Protein AF-A0A1J0RBP0-F1 (afdb_monomer)

InterPro domains:
  IPR001812 Variant surface glycoprotein, N-terminal domain [PF00913] (84-353)

pLDDT: mean 73.38, std 27.17, range [24.39, 98.5]

Nearest PDB structures (foldseek):
  6soz-assembly1_A  TM=7.756E-01  e=6.767E-11  Trypanosoma brucei
  8b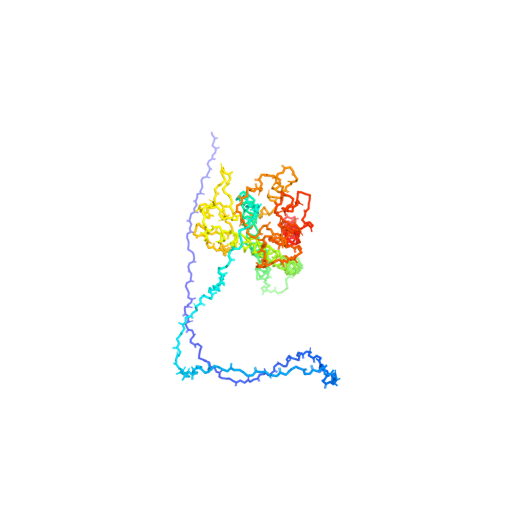3b-assembly2_C  TM=7.417E-01  e=1.607E-05  Trypanosoma brucei
  8q0e-assembly1_B  TM=8.254E-01  e=1.644E+00  Trypanosoma brucei brucei
  8q0e-assembly1_A  TM=8.317E-01  e=2.139E+00  Trypanosoma brucei brucei
  8b3e-assembly1_A-2  TM=3.912E-01  e=7.863E-01  Trypanosoma brucei

Foldseek 3Di:
DDDDDDDDDDDDDDDDDDDDDDDDDDDDDDDDDDDDDDDDDDDDDPDDDDDDDDDDDDDDDDDDDDDDDDDDDDDDPDDPPPDDDDDDDADDDPWFWAWELLLLLLLLLLLLLLLCLLQALVQLLVVLVVVLVVLVVVLVVLCVVQPDPDDDGDPVSVVVSVVSVVVSVVSVVLSVVLNVLSVQLSVLSNVLSLLSLVLLLVQLVQLVVDDFQAHRYAYQPDQTGDDFCVSNHNSADRNSHGDDRDDHHDNDNGPSCPCLQCLAPVNLVSGIHTGRNQLCFFQEQPRHHVDPHRDRPAWDAGSQQQAIYGHGHHDSPRGDNRNPHCPRRVSSNSNVVSSVVSVVSSPVVVVVVPPD

Mean predicted aligned error: 15.83 Å

Radius of gyration: 32.15 Å; Cα contacts (8 Å, |Δi|>4): 457; chains: 1; bounding box: 99×87×82 Å

Organism: NCBI:txid5691

Solvent-accessible surface area (backbone atoms only — not comparable to full-atom values): 21028 Å² total; per-residue (Å²): 134,89,85,88,86,88,84,88,88,86,82,85,86,89,86,83,90,85,80,92,75,90,77,86,83,76,87,81,80,89,82,90,79,90,77,88,76,85,76,90,75,83,87,83,82,92,80,86,88,84,81,90,84,89,83,85,89,82,90,80,85,82,89,83,85,87,83,86,84,80,89,81,92,76,97,69,93,71,81,82,76,81,79,80,81,80,80,89,76,83,73,83,48,74,76,13,20,13,33,17,39,61,47,49,25,48,49,10,51,32,22,39,24,23,45,42,32,42,20,28,29,46,29,54,47,52,57,48,52,51,53,35,49,53,40,48,50,51,42,51,50,51,54,59,77,54,54,53,91,72,81,75,64,54,70,66,59,52,51,50,47,52,47,39,53,52,50,32,55,52,45,51,54,50,44,54,55,49,44,54,36,24,51,49,17,21,51,35,14,43,53,36,21,49,36,38,28,53,44,52,47,52,39,48,48,53,23,67,78,40,60,85,69,32,18,33,29,19,35,82,91,48,99,40,55,52,88,66,30,59,68,34,41,43,21,22,34,68,90,53,46,82,47,73,79,76,89,65,65,35,87,67,77,56,61,55,65,74,53,35,56,62,35,20,84,92,38,19,64,76,30,46,39,58,71,16,49,12,42,91,32,21,31,26,39,84,52,31,30,87,41,91,53,74,44,75,76,47,68,48,71,39,46,56,32,41,33,43,37,62,70,31,53,55,53,46,78,23,45,38,62,29,56,90,48,38,84,62,20,55,39,53,36,50,17,54,52,30,44,49,55,34,52,52,55,68,51,55,70,59,50,77,71,70,78,118

Secondary structure (DSSP, 8-state):
-------------------------PPPP-----------PPPPP--------------------------------------------------PEEEEHHHHHHHHHHHHHHHHHHHHHHHHHHHHHHHHHHHHHHHHHHHHHT--SSS---HHHHHHHHHHHHHHHHHHHHHHHHHHHHHHHHHHHHHHHHHHHHHHHHHHHHHHTS-TT--SEE-SSSSSB---SGGGBTTB-TTS-B---------SPP-TTTTTTTTSTTTGGGGEEEE---GGGB--SSS-SSSSSS-----EEEGGGTEEE-SSB--GGGB---SS--TT-HHHHHHHHHHHHHHHHHHHTTTTTT--

Sequence (356 aa):
MPTEATTGLNVHNFCLKKQSSREKYQAPGTKGHVLDQQASAQPVNPDRLAEYPRQKATKSGPTETMEKTSHQHGCTLAAATAAIVLLTAQPSSADSKALKVTGFEKLCETSTALKAVTKFSAHKIIEWHTTVKTLEDLAADLKAATAPRNGTRSKQTVALLLWLQKQSRANTNELASLAKKATFAATASAYAAGLFDQTTEIFYSATKASTSNSYCLEQESNTNKLAAATPLEGCLTAEGALKLPTEGADQTPPKVDKNKKAYSEANRQSVLGQDSKCRLTTTDNTNGGYVHSHGNVGTVTWAGGYLTFTAGDATAAAWADTSENYDKVPPMKAASKALAELKEMATAGNADTKTC

Structure (mmCIF, N/CA/C/O backbone):
data_AF-A0A1J0RBP0-F1
#
_entry.id   AF-A0A1J0RBP0-F1
#
loop_
_atom_site.group_PDB
_atom_site.id
_atom_site.type_symbol
_atom_site.label_atom_id
_atom_site.label_alt_id
_atom_site.label_comp_id
_atom_site.label_asym_id
_atom_site.label_entity_id
_atom_site.label_seq_id
_atom_site.pdbx_PDB_ins_code
_atom_site.Cartn_x
_atom_site.Cartn_y
_atom_site.Cartn_z
_atom_site.occupancy
_atom_site.B_iso_or_equiv
_atom_site.auth_seq_id
_atom_site.auth_comp_id
_atom_site.auth_asym_id
_atom_site.auth_atom_id
_atom_site.pdbx_PDB_model_num
ATOM 1 N N . MET A 1 1 ? -47.007 44.761 23.831 1.00 27.50 1 MET A N 1
ATOM 2 C CA . MET A 1 1 ? -47.638 44.786 25.170 1.00 27.50 1 MET A CA 1
ATOM 3 C C . MET A 1 1 ? -47.445 43.405 25.792 1.00 27.50 1 MET A C 1
ATOM 5 O O . MET A 1 1 ? -47.460 42.453 25.024 1.00 27.50 1 MET A O 1
ATOM 9 N N . PRO A 1 2 ? -47.166 43.336 27.102 1.00 42.91 2 PRO A N 1
ATOM 10 C CA . PRO A 1 2 ? -45.896 42.935 27.753 1.00 42.91 2 PRO A CA 1
ATOM 11 C C . PRO A 1 2 ? -45.769 41.392 27.928 1.00 42.91 2 PRO A C 1
ATOM 13 O O . PRO A 1 2 ? -46.677 40.686 27.513 1.00 42.91 2 PRO A O 1
ATOM 16 N N . THR A 1 3 ? -44.695 40.757 28.430 1.00 33.53 3 THR A N 1
ATOM 17 C CA . THR A 1 3 ? -43.769 41.113 29.528 1.00 33.53 3 THR A CA 1
ATOM 18 C C . THR A 1 3 ? -42.481 40.261 29.480 1.00 33.53 3 THR A C 1
ATOM 20 O O . THR A 1 3 ? -42.447 39.184 28.892 1.00 33.53 3 THR A O 1
ATOM 23 N N . GLU A 1 4 ? -41.442 40.795 30.119 1.00 34.75 4 GLU A N 1
ATOM 24 C CA . GLU A 1 4 ? -40.030 40.403 30.239 1.00 34.75 4 GLU A CA 1
ATOM 25 C C . GLU A 1 4 ? -39.751 39.092 31.009 1.00 34.75 4 GLU A C 1
ATOM 27 O O . GLU A 1 4 ? -40.558 38.679 31.836 1.00 34.75 4 GLU A O 1
ATOM 32 N N . ALA A 1 5 ? -38.550 38.511 30.834 1.00 31.95 5 ALA A N 1
ATOM 33 C CA . ALA A 1 5 ? -37.532 38.458 31.903 1.00 31.95 5 ALA A CA 1
ATOM 34 C C . ALA A 1 5 ? -36.213 37.794 31.450 1.00 31.95 5 ALA A C 1
ATOM 36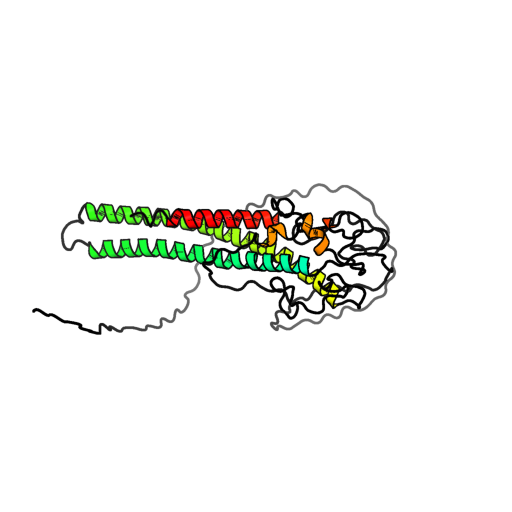 O O . ALA A 1 5 ? -36.150 36.646 31.018 1.00 31.95 5 ALA A O 1
ATOM 37 N N . THR A 1 6 ? -35.151 38.572 31.612 1.00 36.50 6 THR A N 1
ATOM 38 C CA . THR A 1 6 ? -33.715 38.299 31.506 1.00 36.50 6 THR A CA 1
ATOM 39 C C . THR A 1 6 ? -33.216 37.407 32.651 1.00 36.50 6 THR A C 1
ATOM 41 O O . THR A 1 6 ? -33.719 37.520 33.764 1.00 36.50 6 THR A O 1
ATOM 44 N N . THR A 1 7 ? -32.154 36.620 32.441 1.00 31.91 7 THR A N 1
ATOM 45 C CA . THR A 1 7 ? -31.012 36.496 33.382 1.00 31.91 7 THR A CA 1
ATOM 46 C C . THR A 1 7 ? -29.904 35.626 32.784 1.00 31.91 7 THR A C 1
ATOM 48 O O . THR A 1 7 ? -30.100 34.456 32.476 1.00 31.91 7 THR A O 1
ATOM 51 N N . GLY A 1 8 ? -28.709 36.202 32.647 1.00 27.69 8 GLY A N 1
ATOM 52 C CA . GLY A 1 8 ? -27.464 35.442 32.681 1.00 27.69 8 GLY A CA 1
ATOM 53 C C . GLY A 1 8 ? -26.942 35.386 34.116 1.00 27.69 8 GLY A C 1
ATOM 54 O O . GLY A 1 8 ? -27.236 36.286 34.898 1.00 27.69 8 GLY A O 1
ATOM 55 N N . LEU A 1 9 ? -26.137 34.376 34.451 1.00 25.97 9 LEU A N 1
ATOM 56 C CA . LEU A 1 9 ? -25.119 34.502 35.492 1.00 25.97 9 LEU A CA 1
ATOM 57 C C . LEU A 1 9 ? -23.994 33.478 35.297 1.00 25.97 9 LEU A C 1
ATOM 59 O O . LEU A 1 9 ? -24.197 32.333 34.907 1.00 25.97 9 LEU A O 1
ATOM 63 N N . ASN A 1 10 ? -22.801 33.967 35.592 1.00 28.31 10 ASN A N 1
ATOM 64 C CA . ASN A 1 10 ? -21.472 33.398 35.472 1.00 28.31 10 ASN A CA 1
ATOM 65 C C . ASN A 1 10 ? -20.974 33.157 36.903 1.00 28.31 10 ASN A C 1
ATOM 67 O O . ASN A 1 10 ? -21.028 34.118 37.665 1.00 28.31 10 ASN A O 1
ATOM 71 N N . VAL A 1 11 ? -20.484 31.969 37.291 1.00 29.80 11 VAL A N 1
ATOM 72 C CA . VAL A 1 11 ? -19.642 31.838 38.501 1.00 29.80 11 VAL A CA 1
ATOM 73 C C . VAL A 1 11 ? -18.612 30.707 38.368 1.00 29.80 11 VAL A C 1
ATOM 75 O O . VAL A 1 11 ? -18.926 29.547 38.122 1.00 29.80 11 VAL A O 1
ATOM 78 N N . HIS A 1 12 ? -17.366 31.127 38.565 1.00 26.95 12 HIS A N 1
ATOM 79 C CA . HIS A 1 12 ? -16.121 30.401 38.792 1.00 26.95 12 HIS A CA 1
ATOM 80 C C . HIS A 1 12 ? -16.085 29.514 40.060 1.00 26.95 12 HIS A C 1
ATOM 82 O O . HIS A 1 12 ? -16.869 29.678 40.984 1.00 26.95 12 HIS A O 1
ATOM 88 N N . ASN A 1 13 ? -14.992 28.742 40.150 1.00 28.59 13 ASN A N 1
ATOM 89 C CA . ASN A 1 13 ? -14.330 28.206 41.351 1.00 28.59 13 ASN A CA 1
ATOM 90 C C . ASN A 1 13 ? -14.878 26.917 41.983 1.00 28.59 13 ASN A C 1
ATOM 92 O O . ASN A 1 13 ? -15.753 26.951 42.837 1.00 28.59 13 ASN A O 1
ATOM 96 N N . PHE A 1 14 ? -14.146 25.820 41.759 1.00 26.00 14 PHE A N 1
ATOM 97 C CA . PHE A 1 14 ? -13.611 25.043 42.882 1.00 26.00 14 PHE A CA 1
ATOM 98 C C . PHE A 1 14 ? -12.214 24.497 42.541 1.00 26.00 14 PHE A C 1
ATOM 100 O O . PHE A 1 14 ? -12.048 23.513 41.827 1.00 26.00 14 PHE A O 1
ATOM 107 N N . CYS A 1 15 ? -11.193 25.185 43.053 1.00 28.11 15 CYS A N 1
ATOM 108 C CA . CYS A 1 15 ? -9.829 24.687 43.195 1.00 28.11 15 CYS A CA 1
ATOM 109 C C . CYS A 1 15 ? -9.738 23.905 44.509 1.00 28.11 15 CYS A C 1
ATOM 111 O O . CYS A 1 15 ? -10.088 24.460 45.547 1.00 28.11 15 CYS A O 1
ATOM 113 N N . LEU A 1 16 ? -9.139 22.711 44.509 1.00 29.02 16 LEU A N 1
ATOM 114 C CA . LEU A 1 16 ? -8.397 22.218 45.673 1.00 29.02 16 LEU A CA 1
ATOM 115 C C . LEU A 1 16 ? -7.112 21.503 45.231 1.00 29.02 16 LEU A C 1
ATOM 117 O O . LEU A 1 16 ? -7.123 20.480 44.555 1.00 29.02 16 LEU A O 1
ATOM 121 N N . LYS A 1 17 ? -5.995 22.114 45.639 1.00 30.22 17 LYS A N 1
ATOM 122 C CA . LYS A 1 17 ? -4.620 21.604 45.637 1.00 30.22 17 LYS A CA 1
ATOM 123 C C . LYS A 1 17 ? -4.446 20.468 46.648 1.00 30.22 17 LYS A C 1
ATOM 125 O O . LYS A 1 17 ? -4.921 20.611 47.771 1.00 30.22 17 LYS A O 1
ATOM 130 N N . LYS A 1 18 ? -3.581 19.504 46.300 1.00 27.25 18 LYS A N 1
ATOM 131 C CA . LYS A 1 18 ? -2.455 18.891 47.066 1.00 27.25 18 LYS A CA 1
ATOM 132 C C . LYS A 1 18 ? -2.292 17.429 46.599 1.00 27.25 18 LYS A C 1
ATOM 134 O O . LYS A 1 18 ? -3.286 16.780 46.342 1.00 27.25 18 LYS A O 1
ATOM 139 N N . GLN A 1 19 ? -1.113 16.828 46.460 1.00 27.80 19 GLN A N 1
ATOM 140 C CA . GLN A 1 19 ? 0.236 17.206 46.862 1.00 27.80 19 GLN A CA 1
ATOM 141 C C . GLN A 1 19 ? 1.241 16.380 46.044 1.00 27.80 19 GLN A C 1
ATOM 143 O O . GLN A 1 19 ? 1.034 15.198 45.796 1.00 27.80 19 GLN A O 1
ATOM 148 N N . SER A 1 20 ? 2.347 17.019 45.673 1.00 28.77 20 SER A N 1
ATOM 149 C CA . SER A 1 20 ? 3.580 16.379 45.222 1.00 28.77 20 SER A CA 1
ATOM 150 C C . SER A 1 20 ? 4.168 15.525 46.349 1.00 28.77 20 SER A C 1
ATOM 152 O O . SER A 1 20 ? 4.487 16.080 47.400 1.00 28.77 20 SER A O 1
ATOM 154 N N . SER A 1 21 ? 4.431 14.248 46.075 1.00 27.72 21 SER A N 1
ATOM 155 C CA . SER A 1 21 ? 5.458 13.473 46.774 1.00 27.72 21 SER A CA 1
ATOM 156 C C . SER A 1 21 ? 6.312 12.740 45.747 1.00 27.72 21 SER A C 1
ATOM 158 O O . SER A 1 21 ? 5.861 11.828 45.062 1.00 27.72 21 SER A O 1
ATOM 160 N N . ARG A 1 22 ? 7.567 13.186 45.636 1.00 29.73 22 ARG A N 1
ATOM 161 C CA . ARG A 1 22 ? 8.670 12.401 45.085 1.00 29.73 22 ARG A CA 1
ATOM 162 C C . ARG A 1 22 ? 8.897 11.220 46.022 1.00 29.73 22 ARG A C 1
ATOM 164 O O . ARG A 1 22 ? 9.371 11.431 47.135 1.00 29.73 22 ARG A O 1
ATOM 171 N N . GLU A 1 23 ? 8.646 10.006 45.560 1.00 28.72 23 GLU A N 1
ATOM 172 C CA . GLU A 1 23 ? 9.228 8.814 46.168 1.00 28.72 23 GLU A CA 1
ATOM 173 C C . GLU A 1 23 ? 10.416 8.358 45.324 1.00 28.72 23 GLU A C 1
ATOM 175 O O . GLU A 1 23 ? 10.291 7.952 44.170 1.00 28.72 23 GLU A O 1
ATOM 180 N N . LYS A 1 24 ? 11.604 8.483 45.922 1.00 30.55 24 LYS A N 1
ATOM 181 C CA . LYS A 1 24 ? 12.801 7.759 45.508 1.00 30.55 24 LYS A CA 1
ATOM 182 C C . LYS A 1 24 ? 12.526 6.277 45.759 1.00 30.55 24 LYS A C 1
ATOM 184 O O . LYS A 1 24 ? 12.473 5.874 46.916 1.00 30.55 24 LYS A O 1
ATOM 189 N N . TYR A 1 25 ? 12.394 5.476 44.707 1.00 24.39 25 TYR A N 1
ATOM 190 C CA . TYR A 1 25 ? 12.480 4.026 44.847 1.00 24.39 25 TYR A CA 1
ATOM 191 C C . TYR A 1 25 ? 13.927 3.584 44.653 1.00 24.39 25 TYR A C 1
ATOM 193 O O . TYR A 1 25 ? 14.483 3.603 43.557 1.00 24.39 25 TYR A O 1
ATOM 201 N N . GLN A 1 26 ? 14.533 3.236 45.781 1.00 27.38 26 GLN A N 1
ATOM 202 C CA . GLN A 1 26 ? 15.789 2.520 45.898 1.00 27.38 26 GLN A CA 1
ATOM 203 C C . GLN A 1 26 ? 15.461 1.022 45.816 1.00 27.38 26 GLN A C 1
ATOM 205 O O . GLN A 1 26 ? 14.544 0.550 46.485 1.00 27.38 26 GLN A O 1
ATOM 210 N N . ALA A 1 27 ? 16.164 0.297 44.947 1.00 27.38 27 ALA A N 1
ATOM 211 C CA . ALA A 1 27 ? 15.941 -1.124 44.697 1.00 27.38 27 ALA A CA 1
ATOM 212 C C . ALA A 1 27 ? 16.187 -1.989 45.949 1.00 27.38 27 ALA A C 1
ATOM 214 O O . ALA A 1 27 ? 17.205 -1.800 46.621 1.00 27.38 27 ALA A O 1
ATOM 215 N N . PRO A 1 28 ? 15.348 -3.008 46.202 1.00 32.00 28 PRO A N 1
ATOM 216 C CA . PRO A 1 28 ? 15.736 -4.187 46.964 1.00 32.00 28 PRO A CA 1
ATOM 217 C C . PRO A 1 28 ? 16.031 -5.360 46.022 1.00 32.00 28 PRO A C 1
ATOM 219 O O . PRO A 1 28 ? 15.296 -5.633 45.073 1.00 32.00 28 PRO A O 1
ATOM 222 N N . GLY A 1 29 ? 17.138 -6.045 46.301 1.00 27.33 29 GLY A N 1
ATOM 223 C CA . GLY A 1 29 ? 17.649 -7.158 45.519 1.00 27.33 29 GLY A CA 1
ATOM 224 C C . GLY A 1 29 ? 16.787 -8.422 45.530 1.00 27.33 29 GLY A C 1
ATOM 225 O O . GLY A 1 29 ? 16.021 -8.697 46.448 1.00 27.33 29 GLY A O 1
ATOM 226 N N . THR A 1 30 ? 17.004 -9.196 44.467 1.00 29.09 30 THR A N 1
ATOM 227 C CA . THR A 1 30 ? 17.054 -10.665 44.401 1.00 29.09 30 THR A CA 1
ATOM 228 C C . THR A 1 30 ? 16.173 -11.461 45.364 1.00 29.09 30 THR A C 1
ATOM 230 O O . THR A 1 30 ? 16.540 -11.675 46.517 1.00 29.09 30 THR A O 1
ATOM 233 N N . LYS A 1 31 ? 15.143 -12.097 44.799 1.00 30.38 31 LYS A N 1
ATOM 234 C CA . LYS A 1 31 ? 14.885 -13.536 44.970 1.00 30.38 31 LYS A CA 1
ATOM 235 C C . LYS A 1 31 ? 14.198 -14.072 43.716 1.00 30.38 31 LYS A C 1
ATOM 237 O O . LYS A 1 31 ? 13.202 -13.522 43.259 1.00 30.38 31 LYS A O 1
ATOM 242 N N . GLY A 1 32 ? 14.821 -15.087 43.126 1.00 30.30 32 GLY A N 1
ATOM 243 C CA . GLY A 1 32 ? 14.415 -15.684 41.866 1.00 30.30 32 GLY A CA 1
ATOM 244 C C . GLY A 1 32 ? 13.110 -16.461 41.975 1.00 30.30 32 GLY A C 1
ATOM 245 O O . GLY A 1 32 ? 12.867 -17.160 42.955 1.00 30.30 32 GLY A O 1
ATOM 246 N N . HIS A 1 33 ? 12.324 -16.383 40.909 1.00 27.31 33 HIS A N 1
ATOM 247 C CA . HIS A 1 33 ? 11.441 -17.459 40.502 1.00 27.31 33 HIS A CA 1
ATOM 248 C C . HIS A 1 33 ? 11.736 -17.757 39.036 1.00 27.31 33 HIS A C 1
ATOM 250 O O . HIS A 1 33 ? 11.514 -16.933 38.153 1.00 27.31 33 HIS A O 1
ATOM 256 N N . VAL A 1 34 ? 12.317 -18.935 38.827 1.00 28.80 34 VAL A N 1
ATOM 257 C CA . VAL A 1 34 ? 12.478 -19.587 37.532 1.00 28.80 34 VAL A CA 1
ATOM 258 C C . VAL A 1 34 ? 11.075 -19.917 37.027 1.00 28.80 34 VAL A C 1
ATOM 260 O O . VAL A 1 34 ? 10.335 -20.639 37.693 1.00 28.80 34 VAL A O 1
ATOM 263 N N . LEU A 1 35 ? 10.698 -19.347 35.886 1.00 28.59 35 LEU A N 1
ATOM 264 C CA . LEU A 1 35 ? 9.563 -19.794 35.088 1.00 28.59 35 LEU A CA 1
ATOM 265 C C . LEU A 1 35 ? 10.155 -20.535 33.892 1.00 28.59 35 LEU A C 1
ATOM 267 O O . LEU A 1 35 ? 10.678 -19.923 32.962 1.00 28.59 35 LEU A O 1
ATOM 271 N N . ASP A 1 36 ? 10.114 -21.862 33.981 1.00 27.25 36 ASP A N 1
ATOM 272 C CA . ASP A 1 36 ? 10.392 -22.773 32.882 1.00 27.25 36 ASP A CA 1
ATOM 273 C C . ASP A 1 36 ? 9.433 -22.483 31.720 1.00 27.25 36 ASP A C 1
ATOM 275 O O . ASP A 1 36 ? 8.224 -22.697 31.815 1.00 27.25 36 ASP A O 1
ATOM 279 N N . GLN A 1 37 ? 9.979 -22.023 30.596 1.00 29.83 37 GLN A N 1
ATOM 280 C CA . GLN A 1 37 ? 9.364 -22.195 29.284 1.00 29.83 37 GLN A CA 1
ATOM 281 C C . GLN A 1 37 ? 10.153 -23.278 28.551 1.00 29.83 37 GLN A C 1
ATOM 283 O O . GLN A 1 37 ? 11.203 -23.025 27.963 1.00 29.83 37 GLN A O 1
ATOM 288 N N . GLN A 1 38 ? 9.637 -24.507 28.599 1.00 28.39 38 GLN A N 1
ATOM 289 C CA . GLN A 1 38 ? 10.062 -25.578 27.707 1.00 28.39 38 GLN A CA 1
ATOM 290 C C . GLN A 1 38 ? 9.674 -25.211 26.272 1.00 28.39 38 GLN A C 1
ATOM 292 O O . GLN A 1 38 ? 8.511 -25.281 25.877 1.00 28.39 38 GLN A O 1
ATOM 297 N N . ALA A 1 39 ? 10.681 -24.828 25.493 1.00 28.34 39 ALA A N 1
ATOM 298 C CA . ALA A 1 39 ? 10.639 -24.871 24.045 1.00 28.34 39 ALA A CA 1
ATOM 299 C C . ALA A 1 39 ? 10.683 -26.340 23.594 1.00 28.34 39 ALA A C 1
ATOM 301 O O . ALA A 1 39 ? 11.628 -27.072 23.889 1.00 28.34 39 ALA A O 1
ATOM 302 N N . SER A 1 40 ? 9.657 -26.774 22.869 1.00 29.39 40 SER A N 1
ATOM 303 C CA . SER A 1 40 ? 9.628 -28.056 22.171 1.00 29.39 40 SER A CA 1
ATOM 304 C C . SER A 1 40 ? 10.550 -27.998 20.948 1.00 29.39 40 SER A C 1
ATOM 306 O O . SER A 1 40 ? 10.133 -27.578 19.868 1.00 29.39 40 SER A O 1
ATOM 308 N N . ALA A 1 41 ? 11.805 -28.410 21.116 1.00 28.52 41 ALA A N 1
ATOM 309 C CA . ALA A 1 41 ? 12.709 -28.741 20.019 1.00 28.52 41 ALA A CA 1
ATOM 310 C C . ALA A 1 41 ? 12.745 -30.269 19.857 1.00 28.52 41 ALA A C 1
ATOM 312 O O . ALA A 1 41 ? 13.123 -30.990 20.779 1.00 28.52 41 ALA A O 1
ATOM 313 N N . GLN A 1 42 ? 12.320 -30.770 18.695 1.00 30.67 42 GLN A N 1
ATOM 314 C CA . GLN A 1 42 ? 12.506 -32.173 18.317 1.00 30.67 42 GLN A CA 1
ATOM 315 C C . GLN A 1 42 ? 13.978 -32.414 17.921 1.00 30.67 42 GLN A C 1
ATOM 317 O O . GLN A 1 42 ? 14.541 -31.588 17.198 1.00 30.67 42 GLN A O 1
ATOM 322 N N . PRO A 1 43 ? 14.613 -33.522 18.347 1.00 30.78 43 PRO A N 1
ATOM 323 C CA . PRO A 1 43 ? 15.992 -33.834 17.980 1.00 30.78 43 PRO A CA 1
ATOM 324 C C . PRO A 1 43 ? 16.071 -34.492 16.593 1.00 30.78 43 PRO A C 1
ATOM 326 O O . PRO A 1 43 ? 15.377 -35.471 16.315 1.00 30.78 43 PRO A O 1
ATOM 329 N N . VAL A 1 44 ? 16.954 -33.979 15.733 1.00 32.91 44 VAL A N 1
ATOM 330 C CA . VAL A 1 44 ? 17.337 -34.623 14.467 1.00 32.91 44 VAL A CA 1
ATOM 331 C C . VAL A 1 44 ? 18.561 -35.506 14.718 1.00 32.91 44 VAL A C 1
ATOM 333 O O . VAL A 1 44 ? 19.575 -35.056 15.245 1.00 32.91 44 VAL A O 1
ATOM 336 N N . ASN A 1 45 ? 18.414 -36.779 14.361 1.00 31.16 45 ASN A N 1
ATOM 337 C CA . ASN A 1 45 ? 19.358 -37.879 14.542 1.00 31.16 45 ASN A CA 1
ATOM 338 C C . ASN A 1 45 ? 20.578 -37.761 13.591 1.00 31.16 45 ASN A C 1
ATOM 340 O O . ASN A 1 45 ? 20.366 -37.649 12.379 1.00 31.16 45 ASN A O 1
ATOM 344 N N . PRO A 1 46 ? 21.832 -37.800 14.087 1.00 32.28 46 PRO A N 1
ATOM 345 C CA . PRO A 1 46 ? 23.034 -37.713 13.269 1.00 32.28 46 PRO A CA 1
ATOM 346 C C . PRO A 1 46 ? 23.567 -39.112 12.925 1.00 32.28 46 PRO A C 1
ATOM 348 O O . PRO A 1 46 ? 24.586 -39.529 13.453 1.00 32.28 46 PRO A O 1
ATOM 351 N N . ASP A 1 47 ? 22.901 -39.828 12.020 1.00 29.91 47 ASP A N 1
ATOM 352 C CA . ASP A 1 47 ? 23.440 -41.067 11.446 1.00 29.91 47 ASP A CA 1
ATOM 353 C C . ASP A 1 47 ? 22.984 -41.227 9.992 1.00 29.91 47 ASP A C 1
ATOM 355 O O . ASP A 1 47 ? 21.920 -41.777 9.702 1.00 29.91 47 ASP A O 1
ATOM 359 N N . ARG A 1 48 ? 23.800 -40.709 9.063 1.00 31.81 48 ARG A N 1
ATOM 360 C CA . ARG A 1 48 ? 23.956 -41.220 7.687 1.00 31.81 48 ARG A CA 1
ATOM 361 C C . ARG A 1 48 ? 25.127 -40.519 6.990 1.00 31.81 48 ARG A C 1
ATOM 363 O O . ARG A 1 48 ? 24.969 -39.504 6.318 1.00 31.81 48 ARG A O 1
ATOM 370 N N . LEU A 1 49 ? 26.313 -41.096 7.168 1.00 27.59 49 LEU A N 1
ATOM 371 C CA . LEU A 1 49 ? 27.499 -40.876 6.341 1.00 27.59 49 LEU A CA 1
ATOM 372 C C . LEU A 1 49 ? 27.605 -42.010 5.313 1.00 27.59 49 LEU A C 1
ATOM 374 O O . LEU A 1 49 ? 27.672 -43.170 5.704 1.00 27.59 49 LEU A O 1
ATOM 378 N N . ALA A 1 50 ? 27.624 -41.652 4.028 1.00 30.17 50 ALA A N 1
ATOM 379 C CA . ALA A 1 50 ? 28.131 -42.411 2.873 1.00 30.17 50 ALA A CA 1
ATOM 380 C C . ALA A 1 50 ? 27.928 -41.514 1.625 1.00 30.17 50 ALA A C 1
ATOM 382 O O . ALA A 1 50 ? 26.865 -40.919 1.502 1.00 30.17 50 ALA A O 1
ATOM 383 N N . GLU A 1 51 ? 28.806 -41.324 0.638 1.00 27.28 51 GLU A N 1
ATOM 384 C CA . GLU A 1 51 ? 30.186 -41.737 0.374 1.00 27.28 51 GLU A CA 1
ATOM 385 C C . GLU A 1 51 ? 30.624 -41.031 -0.949 1.00 27.28 51 GLU A C 1
ATOM 387 O O . GLU A 1 51 ? 29.914 -41.144 -1.940 1.00 27.28 51 GLU A O 1
ATOM 392 N N . TYR A 1 52 ? 31.777 -40.327 -0.945 1.00 25.48 52 TYR A N 1
ATOM 393 C CA . TYR A 1 52 ? 32.733 -40.025 -2.058 1.00 25.48 52 TYR A CA 1
ATOM 394 C C . TYR A 1 52 ? 32.328 -39.247 -3.355 1.00 25.48 52 TYR A C 1
ATOM 396 O O . TYR A 1 52 ? 31.152 -39.157 -3.679 1.00 25.48 52 TYR A O 1
ATOM 404 N N . PRO A 1 53 ? 33.292 -38.728 -4.180 1.00 38.41 53 PRO A N 1
ATOM 405 C CA . PRO A 1 53 ? 34.755 -38.665 -4.024 1.00 38.41 53 PRO A CA 1
ATOM 406 C C . PRO A 1 53 ? 35.435 -37.280 -4.223 1.00 38.41 53 PRO A C 1
ATOM 408 O O . PRO A 1 53 ? 34.913 -36.335 -4.804 1.00 38.41 53 PRO A O 1
ATOM 411 N N . ARG A 1 54 ? 36.700 -37.264 -3.773 1.00 26.08 54 ARG A N 1
ATOM 412 C CA . ARG A 1 54 ? 37.793 -36.280 -3.911 1.00 26.08 54 ARG A CA 1
ATOM 413 C C . ARG A 1 54 ? 37.954 -35.619 -5.292 1.00 26.08 54 ARG A C 1
ATOM 415 O O . ARG A 1 54 ? 38.045 -36.317 -6.299 1.00 26.08 54 ARG A O 1
ATOM 422 N N . GLN A 1 55 ? 38.305 -34.329 -5.292 1.00 29.59 55 GLN A N 1
ATOM 423 C CA . GLN A 1 55 ? 39.199 -33.743 -6.301 1.00 29.59 55 GLN A CA 1
ATOM 424 C C . GLN A 1 55 ? 40.416 -33.066 -5.654 1.00 29.59 55 GLN A C 1
ATOM 426 O O . GLN A 1 55 ? 40.356 -32.528 -4.552 1.00 29.59 55 GLN A O 1
ATOM 431 N N . LYS A 1 56 ? 41.554 -33.231 -6.334 1.00 29.34 56 LYS A N 1
ATOM 432 C CA . LYS A 1 56 ? 42.925 -32.964 -5.888 1.00 29.34 56 LYS A CA 1
ATOM 433 C C . LYS A 1 56 ? 43.246 -31.469 -5.829 1.00 29.34 56 LYS A C 1
ATOM 435 O O . LYS A 1 56 ? 42.825 -30.695 -6.676 1.00 29.34 56 LYS A O 1
ATOM 440 N N . ALA A 1 57 ? 44.095 -31.128 -4.864 1.00 26.02 57 ALA A N 1
ATOM 441 C CA . ALA A 1 57 ? 44.756 -29.841 -4.723 1.00 26.02 57 ALA A CA 1
ATOM 442 C C . ALA A 1 57 ? 45.830 -29.605 -5.800 1.00 26.02 57 ALA A C 1
ATOM 444 O O . ALA A 1 57 ? 46.624 -30.501 -6.091 1.00 26.02 57 ALA A O 1
ATOM 445 N N . THR A 1 58 ? 45.949 -28.356 -6.252 1.00 27.97 58 THR A N 1
ATOM 446 C CA . THR A 1 58 ? 47.209 -27.769 -6.730 1.00 27.97 58 THR A CA 1
ATOM 447 C C . THR A 1 58 ? 47.407 -26.407 -6.069 1.00 27.97 58 THR A C 1
ATOM 449 O O . THR A 1 58 ? 46.526 -25.554 -6.093 1.00 27.97 58 THR A O 1
ATOM 452 N N . LYS A 1 59 ? 48.567 -26.263 -5.420 1.00 28.09 59 LYS A N 1
ATOM 453 C CA . LYS A 1 59 ? 49.069 -25.086 -4.700 1.00 28.09 59 LYS A CA 1
ATOM 454 C C . LYS A 1 59 ? 49.546 -23.999 -5.669 1.00 28.09 59 LYS A C 1
ATOM 456 O O . LYS A 1 59 ? 50.282 -24.330 -6.590 1.00 28.09 59 LYS A O 1
ATOM 461 N N . SER A 1 60 ? 49.320 -22.733 -5.319 1.00 28.34 60 SER A N 1
ATOM 462 C CA . SER A 1 60 ? 50.341 -21.669 -5.368 1.00 28.34 60 SER A CA 1
ATOM 463 C C . SER A 1 60 ? 49.826 -20.418 -4.640 1.00 28.34 60 SER A C 1
ATOM 465 O O . SER A 1 60 ? 48.841 -19.825 -5.069 1.00 28.34 60 SER A O 1
ATOM 467 N N . GLY A 1 61 ? 50.476 -20.045 -3.530 1.00 26.28 61 GLY A N 1
ATOM 468 C CA . GLY A 1 61 ? 50.358 -18.706 -2.927 1.00 26.28 61 GLY A CA 1
ATOM 469 C C . GLY A 1 61 ? 51.101 -17.642 -3.761 1.00 26.28 61 GLY A C 1
ATOM 470 O O . GLY A 1 61 ? 51.622 -17.993 -4.822 1.00 26.28 61 GLY A O 1
ATOM 471 N N . PRO A 1 62 ? 51.187 -16.377 -3.300 1.00 32.53 62 PRO A N 1
ATOM 472 C CA . PRO A 1 62 ? 51.748 -16.072 -1.983 1.00 32.53 62 PRO A CA 1
ATOM 473 C C . PRO A 1 62 ? 50.936 -15.096 -1.105 1.00 32.53 62 PRO A C 1
ATOM 475 O O . PRO A 1 62 ? 50.320 -14.148 -1.569 1.00 32.53 62 PRO A O 1
ATOM 478 N N . THR A 1 63 ? 50.976 -15.406 0.191 1.00 26.11 63 THR A N 1
ATOM 479 C CA . THR A 1 63 ? 51.260 -14.538 1.347 1.00 26.11 63 THR A CA 1
ATOM 480 C C . THR A 1 63 ? 51.030 -13.026 1.221 1.00 26.11 63 THR A C 1
ATOM 482 O O . THR A 1 63 ? 51.868 -12.338 0.657 1.00 26.11 63 THR A O 1
ATOM 485 N N . GLU A 1 64 ? 50.023 -12.507 1.930 1.00 30.75 64 GLU A N 1
ATOM 486 C CA . GLU A 1 64 ? 50.104 -11.209 2.614 1.00 30.75 64 GLU A CA 1
ATOM 487 C C . GLU A 1 64 ? 49.402 -11.279 3.982 1.00 30.75 64 GLU A C 1
ATOM 489 O O . GLU A 1 64 ? 48.471 -12.047 4.222 1.00 30.75 64 GLU A O 1
ATOM 494 N N . THR A 1 65 ? 49.994 -10.543 4.909 1.00 26.89 65 THR A N 1
ATOM 495 C CA . THR A 1 65 ? 49.977 -10.632 6.370 1.00 26.89 65 THR A CA 1
ATOM 496 C C . THR A 1 65 ? 48.659 -10.214 7.028 1.00 26.89 65 THR A C 1
ATOM 498 O O . THR A 1 65 ? 48.138 -9.136 6.768 1.00 26.89 65 THR A O 1
ATOM 501 N N . MET A 1 66 ? 48.169 -11.030 7.972 1.00 25.00 66 MET A N 1
ATOM 502 C CA . MET A 1 66 ? 47.159 -10.618 8.952 1.00 25.00 66 MET A CA 1
ATOM 503 C C . MET A 1 66 ? 47.827 -9.825 10.078 1.00 25.00 66 MET A C 1
ATOM 505 O O . MET A 1 66 ? 48.500 -10.406 10.931 1.00 25.00 66 MET A O 1
ATOM 509 N N . GLU A 1 67 ? 47.601 -8.514 10.108 1.00 26.36 67 GLU A N 1
ATOM 510 C CA . GLU A 1 67 ? 47.833 -7.702 11.299 1.00 26.36 67 GLU A CA 1
ATOM 511 C C . GLU A 1 67 ? 46.571 -7.702 12.169 1.00 26.36 67 GLU A C 1
ATOM 513 O O . GLU A 1 67 ? 45.453 -7.462 11.712 1.00 26.36 67 GLU A O 1
ATOM 518 N N . LYS A 1 68 ? 46.767 -8.044 13.440 1.00 27.78 68 LYS A N 1
ATOM 519 C CA . LYS A 1 68 ? 45.744 -8.177 14.469 1.00 27.78 68 LYS A CA 1
ATOM 520 C C . LYS A 1 68 ? 45.899 -6.983 15.406 1.00 27.78 68 LYS A C 1
ATOM 522 O O . LYS A 1 68 ? 46.845 -6.956 16.186 1.00 27.78 68 LYS A O 1
ATOM 527 N N . THR A 1 69 ? 44.968 -6.036 15.380 1.00 30.25 69 THR A N 1
ATOM 528 C CA . THR A 1 69 ? 44.868 -4.991 16.409 1.00 30.25 69 THR A CA 1
ATOM 529 C C . THR A 1 69 ? 43.482 -5.005 17.044 1.00 30.25 69 THR A C 1
ATOM 531 O O . THR A 1 69 ? 42.446 -4.977 16.386 1.00 30.25 69 THR A O 1
ATOM 534 N N . SER A 1 70 ? 43.509 -5.154 18.367 1.00 28.22 70 SER A N 1
ATOM 535 C CA . SER A 1 70 ? 42.386 -5.248 19.295 1.00 28.22 70 SER A CA 1
ATOM 536 C C . SER A 1 70 ? 42.238 -3.927 20.048 1.00 28.22 70 SER A C 1
ATOM 538 O O . SER A 1 70 ? 43.247 -3.296 20.357 1.00 28.22 70 SER A O 1
ATOM 540 N N . HIS A 1 71 ? 40.992 -3.629 20.440 1.00 26.81 71 HIS A N 1
ATOM 541 C CA . HIS A 1 71 ? 40.501 -2.506 21.262 1.00 26.81 71 HIS A CA 1
ATOM 542 C C . HIS A 1 71 ? 40.355 -1.182 20.479 1.00 26.81 71 HIS A C 1
ATOM 544 O O . HIS A 1 71 ? 41.239 -0.800 19.733 1.00 26.81 71 HIS A O 1
ATOM 550 N N . GLN A 1 72 ? 39.246 -0.435 20.552 1.00 29.23 72 GLN A N 1
ATOM 551 C CA . GLN A 1 72 ? 38.498 -0.053 21.754 1.00 29.23 72 GLN A CA 1
ATOM 552 C C . GLN A 1 72 ? 37.090 0.502 21.408 1.00 29.23 72 GLN A C 1
ATOM 554 O O . GLN A 1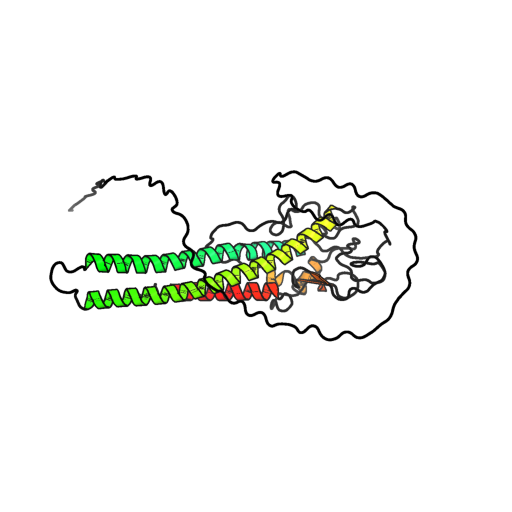 72 ? 36.834 0.930 20.288 1.00 29.23 72 GLN A O 1
ATOM 559 N N . HIS A 1 73 ? 36.184 0.474 22.392 1.00 30.94 73 HIS A N 1
ATOM 560 C CA . HIS A 1 73 ? 34.773 0.887 22.341 1.00 30.94 73 HIS A CA 1
ATOM 561 C C . HIS A 1 73 ? 34.496 2.312 21.823 1.00 30.94 73 HIS A C 1
ATOM 563 O O . HIS A 1 73 ? 35.102 3.273 22.286 1.00 30.94 73 HIS A O 1
ATOM 569 N N . GLY A 1 74 ? 33.454 2.452 20.997 1.00 29.86 74 GLY A N 1
ATOM 570 C CA . GLY A 1 74 ? 32.816 3.733 20.683 1.00 29.86 74 GLY A CA 1
ATOM 571 C C . GLY A 1 74 ? 31.541 3.545 19.859 1.00 29.86 74 GLY A C 1
ATOM 572 O O . GLY A 1 74 ? 31.592 3.047 18.741 1.00 29.86 74 GLY A O 1
ATOM 573 N N . CYS A 1 75 ? 30.388 3.914 20.423 1.00 37.22 75 CYS A N 1
ATOM 574 C CA . CYS A 1 75 ? 29.090 3.920 19.749 1.00 37.22 75 CYS A CA 1
ATOM 575 C C . CYS A 1 75 ? 29.131 4.724 18.445 1.00 37.22 75 CYS A C 1
ATOM 577 O O . CYS A 1 75 ? 29.349 5.931 18.471 1.00 37.22 75 CYS A O 1
ATOM 579 N N . THR A 1 76 ? 28.815 4.085 17.325 1.00 28.81 76 THR A N 1
ATOM 580 C CA . THR A 1 76 ? 28.264 4.750 16.139 1.00 28.81 76 THR A CA 1
ATOM 581 C C . THR A 1 76 ? 27.416 3.728 15.391 1.00 28.81 76 THR A C 1
ATOM 583 O O . THR A 1 76 ? 27.920 2.716 14.912 1.00 28.81 76 THR A O 1
ATOM 586 N N . LEU A 1 77 ? 26.102 3.964 15.331 1.00 33.94 77 LEU A N 1
ATOM 587 C CA . LEU A 1 77 ? 25.217 3.278 14.392 1.00 33.94 77 LEU A CA 1
ATOM 588 C C . LEU A 1 77 ? 25.627 3.719 12.983 1.00 33.94 77 LEU A C 1
ATOM 590 O O . LEU A 1 77 ? 25.182 4.752 12.489 1.00 33.94 77 LEU A O 1
ATOM 594 N N . ALA A 1 78 ? 26.527 2.965 12.359 1.00 32.34 78 ALA A N 1
ATOM 595 C CA . ALA A 1 78 ? 26.836 3.119 10.950 1.00 32.34 78 ALA A CA 1
ATOM 596 C C . ALA A 1 78 ? 25.695 2.491 10.141 1.00 32.34 78 ALA A C 1
ATOM 598 O O . ALA A 1 78 ? 25.458 1.284 10.206 1.00 32.34 78 ALA A O 1
ATOM 599 N N . ALA A 1 79 ? 24.974 3.325 9.392 1.00 35.62 79 ALA A N 1
ATOM 600 C CA . ALA A 1 79 ? 24.104 2.871 8.322 1.00 35.62 79 ALA A CA 1
ATOM 601 C C . ALA A 1 79 ? 24.958 2.069 7.329 1.00 35.62 79 ALA A C 1
ATOM 603 O O . ALA A 1 79 ? 25.855 2.609 6.682 1.00 35.62 79 ALA A O 1
ATOM 604 N N . ALA A 1 80 ? 24.717 0.763 7.252 1.00 32.34 80 ALA A N 1
ATOM 605 C CA . ALA A 1 80 ? 25.381 -0.105 6.297 1.00 32.34 80 ALA A CA 1
ATOM 606 C C . ALA A 1 80 ? 24.800 0.156 4.899 1.00 32.34 80 ALA A C 1
ATOM 608 O O . ALA A 1 80 ? 23.874 -0.516 4.454 1.00 32.34 80 ALA A O 1
ATOM 609 N N . THR A 1 81 ? 25.334 1.159 4.205 1.00 37.03 81 THR A N 1
ATOM 610 C CA . THR A 1 81 ? 25.166 1.301 2.756 1.00 37.03 81 THR A CA 1
ATOM 611 C C . THR A 1 81 ? 25.918 0.153 2.089 1.00 37.03 81 THR A C 1
ATOM 613 O O . THR A 1 81 ? 27.145 0.170 1.997 1.00 37.03 81 THR A O 1
ATOM 616 N N . ALA A 1 82 ? 25.190 -0.875 1.656 1.00 36.31 82 ALA A N 1
ATOM 617 C CA . ALA A 1 82 ? 25.739 -1.937 0.827 1.00 36.31 82 ALA A CA 1
ATOM 618 C C . ALA A 1 82 ? 26.078 -1.358 -0.557 1.00 36.31 82 ALA A C 1
ATOM 620 O O . ALA A 1 82 ? 25.217 -1.217 -1.422 1.00 36.31 82 ALA A O 1
ATOM 621 N N . ALA A 1 83 ? 27.339 -0.979 -0.758 1.00 34.59 83 ALA A N 1
ATOM 622 C CA . ALA A 1 83 ? 27.852 -0.593 -2.064 1.00 34.59 83 ALA A CA 1
ATOM 623 C C . ALA A 1 83 ? 28.038 -1.855 -2.922 1.00 34.59 83 ALA A C 1
ATOM 625 O O . ALA A 1 83 ? 28.993 -2.610 -2.743 1.00 34.59 83 ALA A O 1
ATOM 626 N N . ILE A 1 84 ? 27.115 -2.098 -3.853 1.00 46.38 84 ILE A N 1
ATOM 627 C CA . ILE A 1 84 ? 27.298 -3.109 -4.898 1.00 46.38 84 ILE A CA 1
ATOM 628 C C . ILE A 1 84 ? 28.304 -2.544 -5.908 1.00 46.38 84 ILE A C 1
ATOM 630 O O . ILE A 1 84 ? 27.980 -1.664 -6.704 1.00 46.38 84 ILE A O 1
ATOM 634 N N . VAL A 1 85 ? 29.539 -3.045 -5.871 1.00 39.22 85 VAL A N 1
ATOM 635 C CA . VAL A 1 85 ? 30.560 -2.769 -6.889 1.00 39.22 85 VAL A CA 1
ATOM 636 C C . VAL A 1 85 ? 30.229 -3.595 -8.137 1.00 39.22 85 VAL A C 1
ATOM 638 O O . VAL A 1 85 ? 30.515 -4.788 -8.201 1.00 39.22 85 VAL A O 1
ATOM 641 N N . LEU A 1 86 ? 29.603 -2.969 -9.136 1.00 40.00 86 LEU A N 1
ATOM 642 C CA . LEU A 1 86 ? 29.458 -3.538 -10.479 1.00 40.00 86 LEU A CA 1
ATOM 643 C C . LEU A 1 86 ? 30.759 -3.305 -11.261 1.00 40.00 86 LEU A C 1
ATOM 645 O O . LEU A 1 86 ? 31.025 -2.201 -11.733 1.00 40.00 86 LEU A O 1
ATOM 649 N N . LEU A 1 87 ? 31.572 -4.356 -11.386 1.00 38.22 87 LEU A N 1
ATOM 650 C CA . LEU A 1 87 ? 32.736 -4.399 -12.272 1.00 38.22 87 LEU A CA 1
ATOM 651 C C . LEU A 1 87 ? 32.306 -4.194 -13.735 1.00 38.22 87 LEU A C 1
ATOM 653 O O . LEU A 1 87 ? 31.413 -4.867 -14.253 1.00 38.22 87 LEU A O 1
ATOM 657 N N . THR A 1 88 ? 32.958 -3.237 -14.390 1.00 45.19 88 THR A N 1
ATOM 658 C CA . THR A 1 88 ? 32.723 -2.808 -15.768 1.00 45.19 88 THR A CA 1
ATOM 659 C C . THR A 1 88 ? 33.340 -3.778 -16.777 1.00 45.19 88 THR A C 1
ATOM 661 O O . THR A 1 88 ? 34.542 -3.737 -17.030 1.00 45.19 88 THR A O 1
ATOM 664 N N . ALA A 1 89 ? 32.502 -4.580 -17.427 1.00 36.59 89 ALA A N 1
ATOM 665 C CA . ALA A 1 89 ? 32.729 -5.047 -18.792 1.00 36.59 89 ALA A CA 1
ATOM 666 C C . ALA A 1 89 ? 31.401 -4.873 -19.542 1.00 36.59 89 ALA A C 1
ATOM 668 O O . ALA A 1 89 ? 30.400 -5.482 -19.170 1.00 36.59 89 ALA A O 1
ATOM 669 N N . GLN A 1 90 ? 31.361 -3.949 -20.507 1.00 44.88 90 GLN A N 1
ATOM 670 C CA . GLN A 1 90 ? 30.155 -3.607 -21.265 1.00 44.88 90 GLN A CA 1
ATOM 671 C C . GLN A 1 90 ? 30.118 -4.387 -22.587 1.00 44.88 90 GLN A C 1
ATOM 673 O O . GLN A 1 90 ? 30.766 -3.962 -23.544 1.00 44.88 90 GLN A O 1
ATOM 678 N N . PRO A 1 91 ? 29.333 -5.470 -22.709 1.00 45.34 91 PRO A N 1
ATOM 679 C CA . PRO A 1 91 ? 28.688 -5.754 -23.979 1.00 45.34 91 PRO A CA 1
ATOM 680 C C . PRO A 1 91 ? 27.631 -4.664 -24.225 1.00 45.34 91 PRO A C 1
ATOM 682 O O . PRO A 1 91 ? 26.835 -4.331 -23.345 1.00 45.34 91 PRO A O 1
ATOM 685 N N . SER A 1 92 ? 27.665 -4.044 -25.404 1.00 44.44 92 SER A N 1
ATOM 686 C CA . SER A 1 92 ? 26.669 -3.063 -25.833 1.00 44.44 92 SER A CA 1
ATOM 687 C C . SER A 1 92 ? 25.313 -3.755 -25.986 1.00 44.44 92 SER A C 1
ATOM 689 O O . SER A 1 92 ? 25.145 -4.528 -26.925 1.00 44.44 92 SER A O 1
ATOM 691 N N . SER A 1 93 ? 24.349 -3.500 -25.098 1.00 52.22 93 SER A N 1
ATOM 692 C CA . SER A 1 93 ? 23.015 -4.082 -25.256 1.00 52.22 93 SER A CA 1
ATOM 693 C C . SER A 1 93 ? 22.188 -3.304 -26.281 1.00 52.22 93 SER A C 1
ATOM 695 O O . SER A 1 93 ? 22.073 -2.074 -26.203 1.00 52.22 93 SER A O 1
ATOM 697 N N . ALA A 1 94 ? 21.637 -4.048 -27.237 1.00 52.25 94 ALA A N 1
ATOM 698 C CA . ALA A 1 94 ? 20.531 -3.650 -28.094 1.00 52.25 94 ALA A CA 1
ATOM 699 C C . ALA A 1 94 ? 19.247 -3.423 -27.259 1.00 52.25 94 ALA A C 1
ATOM 701 O O . ALA A 1 94 ? 19.050 -4.070 -26.233 1.00 52.25 94 ALA A O 1
ATOM 702 N N . ASP A 1 95 ? 18.456 -2.431 -27.668 1.00 62.78 95 ASP A N 1
ATOM 703 C CA . ASP A 1 95 ? 16.994 -2.240 -27.565 1.00 62.78 95 ASP A CA 1
ATOM 704 C C . ASP A 1 95 ? 16.218 -2.461 -26.241 1.00 62.78 95 ASP A C 1
ATOM 706 O O . ASP A 1 95 ? 14.987 -2.410 -26.240 1.00 62.78 95 ASP A O 1
ATOM 710 N N . SER A 1 96 ? 16.866 -2.594 -25.077 1.00 80.69 96 SER A N 1
ATOM 711 C CA . SER A 1 96 ? 16.102 -2.680 -23.820 1.00 80.69 96 SER A CA 1
ATOM 712 C C . SER A 1 96 ? 15.45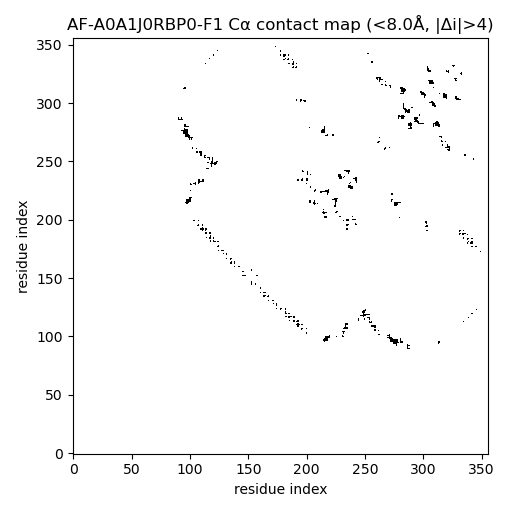9 -1.339 -23.417 1.00 80.69 96 SER A C 1
ATOM 714 O O . SER A 1 96 ? 16.113 -0.291 -23.363 1.00 80.69 96 SER A O 1
ATOM 716 N N . LYS A 1 97 ? 14.151 -1.366 -23.126 1.00 88.00 97 LYS A N 1
ATOM 717 C CA . LYS A 1 97 ? 13.314 -0.165 -22.932 1.00 88.00 97 LYS A CA 1
ATOM 718 C C . LYS A 1 97 ? 13.336 0.386 -21.511 1.00 88.00 97 LYS A C 1
ATOM 720 O O . LYS A 1 97 ? 13.301 -0.379 -20.546 1.00 88.00 97 LYS A O 1
ATOM 725 N N . ALA A 1 98 ? 13.299 1.707 -21.365 1.00 91.88 98 ALA A N 1
ATOM 726 C CA . ALA A 1 98 ? 12.940 2.343 -20.101 1.00 91.88 98 ALA A CA 1
ATOM 727 C C . ALA A 1 98 ? 11.448 2.143 -19.817 1.00 91.88 98 ALA A C 1
ATOM 729 O O . ALA A 1 98 ? 10.640 1.856 -20.704 1.00 91.88 98 ALA A O 1
ATOM 730 N N . LEU A 1 99 ? 11.064 2.351 -18.562 1.00 94.12 99 LEU A N 1
ATOM 731 C CA . LEU A 1 99 ? 9.667 2.542 -18.193 1.00 94.12 99 LEU A CA 1
ATOM 732 C C . LEU A 1 99 ? 9.408 4.032 -17.990 1.00 94.12 99 LEU A C 1
ATOM 734 O O . LEU A 1 99 ? 10.261 4.749 -17.463 1.00 94.12 99 LEU A O 1
ATOM 738 N N . LYS A 1 100 ? 8.226 4.504 -18.383 1.00 94.44 100 LYS A N 1
ATOM 739 C CA . LYS A 1 100 ? 7.846 5.896 -18.137 1.00 94.44 100 LYS A CA 1
ATOM 740 C C . LYS A 1 100 ? 7.578 6.134 -16.661 1.00 94.44 100 LYS A C 1
ATOM 742 O O . LYS A 1 100 ? 6.983 5.295 -15.973 1.00 94.44 100 LYS A O 1
ATOM 747 N N . VAL A 1 101 ? 7.968 7.316 -16.191 1.00 95.44 101 VAL A N 1
ATOM 748 C CA . VAL A 1 101 ? 7.797 7.733 -14.797 1.00 95.44 101 VAL A CA 1
ATOM 749 C C . VAL A 1 101 ? 6.334 7.695 -14.350 1.00 95.44 101 VAL A C 1
ATOM 751 O O . VAL A 1 101 ? 6.080 7.325 -13.208 1.00 95.44 101 VAL A O 1
ATOM 754 N N . THR A 1 102 ? 5.364 7.933 -15.240 1.00 93.88 102 THR A N 1
ATOM 755 C CA . THR A 1 102 ? 3.934 7.879 -14.899 1.00 93.88 102 THR A CA 1
ATOM 756 C C . THR A 1 102 ? 3.475 6.516 -14.377 1.00 93.88 102 THR A C 1
ATOM 758 O O . THR A 1 102 ? 2.600 6.458 -13.512 1.00 93.88 102 THR A O 1
ATOM 761 N N . GLY A 1 103 ? 4.097 5.409 -14.799 1.00 94.06 103 GLY A N 1
ATOM 762 C CA . GLY A 1 103 ? 3.826 4.107 -14.183 1.00 94.06 103 GLY A CA 1
ATOM 763 C C . GLY A 1 103 ? 4.228 4.087 -12.704 1.00 94.06 103 GLY A C 1
ATOM 764 O O . GLY A 1 103 ? 3.454 3.692 -11.835 1.00 94.06 103 GLY A O 1
ATOM 765 N N . PHE A 1 104 ? 5.413 4.605 -12.393 1.00 97.06 104 PHE A N 1
ATOM 766 C CA . PHE A 1 104 ? 5.925 4.669 -11.026 1.00 97.06 104 PHE A CA 1
ATOM 767 C C . PHE A 1 104 ? 5.223 5.730 -10.171 1.00 97.06 104 PHE A C 1
ATOM 769 O O . PHE A 1 104 ? 4.980 5.478 -8.995 1.00 97.06 104 PHE A O 1
ATOM 776 N N . GLU A 1 105 ? 4.804 6.862 -10.741 1.00 96.44 105 GLU A N 1
ATOM 777 C CA . GLU A 1 105 ? 3.957 7.857 -10.063 1.00 96.44 105 GLU A CA 1
ATOM 778 C C . GLU A 1 105 ? 2.704 7.192 -9.477 1.00 96.44 105 GLU A C 1
ATOM 780 O O . GLU A 1 105 ? 2.405 7.324 -8.288 1.00 96.44 105 GLU A O 1
ATOM 785 N N . LYS A 1 106 ? 1.986 6.400 -10.286 1.00 96.25 106 LYS A N 1
ATOM 786 C CA . LYS A 1 106 ? 0.763 5.713 -9.840 1.00 96.25 106 LYS A CA 1
ATOM 787 C C . LYS A 1 106 ? 1.046 4.639 -8.799 1.00 96.25 106 LYS A C 1
ATOM 789 O O . LYS A 1 106 ? 0.240 4.460 -7.873 1.00 96.25 106 LYS A O 1
ATOM 794 N N . LEU A 1 107 ? 2.189 3.968 -8.907 1.00 96.56 107 LEU A N 1
ATOM 795 C CA . LEU A 1 107 ? 2.674 3.037 -7.896 1.00 96.56 107 LEU A CA 1
ATOM 796 C C . LEU A 1 107 ? 2.962 3.755 -6.563 1.00 96.56 107 LEU A C 1
ATOM 798 O O . LEU A 1 107 ? 2.532 3.282 -5.511 1.00 96.56 107 LEU A O 1
ATOM 802 N N . CYS A 1 108 ? 3.591 4.930 -6.595 1.00 98.06 108 CYS A N 1
ATOM 803 C CA . CYS A 1 108 ? 3.973 5.704 -5.409 1.00 98.06 108 CYS A CA 1
ATOM 804 C C . CYS A 1 108 ? 2.815 6.445 -4.741 1.00 98.06 108 CYS A C 1
ATOM 806 O O . CYS A 1 108 ? 2.735 6.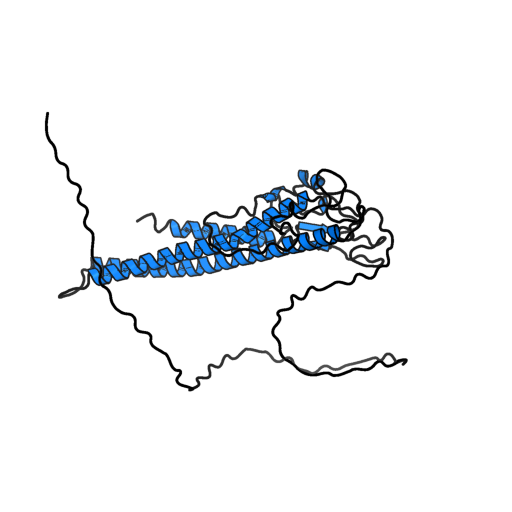507 -3.508 1.00 98.06 108 CYS A O 1
ATOM 808 N N . GLU A 1 109 ? 1.843 6.903 -5.524 1.00 97.75 109 GLU A N 1
ATOM 809 C CA . GLU A 1 109 ? 0.544 7.329 -5.006 1.00 97.75 109 GLU A CA 1
ATOM 810 C C . GLU A 1 109 ? -0.152 6.180 -4.248 1.00 97.75 109 GLU A C 1
ATOM 812 O O . GLU A 1 109 ? -0.703 6.385 -3.163 1.00 97.75 109 GLU A O 1
ATOM 817 N N . THR A 1 110 ? -0.092 4.953 -4.784 1.00 97.38 110 THR A N 1
ATOM 818 C CA . THR A 1 110 ? -0.655 3.762 -4.123 1.00 97.38 110 THR A CA 1
ATOM 819 C C . THR A 1 110 ? 0.124 3.420 -2.851 1.00 97.38 110 THR A C 1
ATOM 821 O O . THR A 1 110 ? -0.491 3.182 -1.812 1.00 97.38 110 THR A O 1
ATOM 824 N N . SER A 1 111 ? 1.461 3.469 -2.889 1.00 98.06 111 SER A N 1
ATOM 825 C CA . SER A 1 111 ? 2.322 3.292 -1.709 1.00 98.06 111 SER A CA 1
ATOM 826 C C . SER A 1 111 ? 1.971 4.286 -0.594 1.00 98.06 111 SER A C 1
ATOM 828 O O . SER A 1 111 ? 1.815 3.900 0.564 1.00 98.06 111 SER A O 1
ATOM 830 N N . THR A 1 112 ? 1.722 5.553 -0.940 1.00 97.69 112 THR A N 1
ATOM 831 C CA . THR A 1 112 ? 1.271 6.578 0.019 1.00 97.69 112 THR A CA 1
ATOM 832 C C . THR A 1 112 ? -0.040 6.185 0.697 1.00 97.69 112 THR A C 1
ATOM 834 O O . THR A 1 112 ? -0.152 6.250 1.924 1.00 97.69 112 THR A O 1
ATOM 837 N N . ALA A 1 113 ? -1.029 5.741 -0.084 1.00 97.62 113 ALA A N 1
ATOM 838 C CA . ALA A 1 113 ? -2.310 5.296 0.458 1.00 97.62 113 ALA A CA 1
ATOM 839 C C . ALA A 1 113 ? -2.155 4.056 1.357 1.00 97.62 113 ALA A C 1
ATOM 841 O O . ALA A 1 113 ? -2.793 3.977 2.405 1.00 97.62 113 ALA A O 1
ATOM 842 N N . LEU A 1 114 ? -1.286 3.113 0.985 1.00 98.00 114 LEU A N 1
ATOM 843 C CA . LEU A 1 114 ? -0.986 1.925 1.786 1.00 98.00 114 LEU A CA 1
ATOM 844 C C . LEU A 1 114 ? -0.313 2.283 3.118 1.00 98.00 114 LEU A C 1
ATOM 846 O O . LEU A 1 114 ? -0.729 1.789 4.165 1.00 98.00 114 LEU A O 1
ATOM 850 N N . LYS A 1 115 ? 0.660 3.201 3.119 1.00 97.50 115 LYS A N 1
ATOM 851 C CA . LYS A 1 115 ? 1.304 3.703 4.349 1.00 97.50 115 LYS A CA 1
ATOM 852 C C . LYS A 1 115 ? 0.307 4.379 5.295 1.00 97.50 115 LYS A C 1
ATOM 854 O O . LYS A 1 115 ? 0.437 4.268 6.513 1.00 97.50 115 LYS A O 1
ATOM 859 N N . ALA A 1 116 ? -0.715 5.043 4.754 1.00 97.12 116 ALA A N 1
ATOM 860 C CA . ALA A 1 116 ? -1.765 5.677 5.550 1.00 97.12 116 ALA A CA 1
ATOM 861 C C . ALA A 1 116 ? -2.693 4.672 6.268 1.00 97.12 116 ALA A C 1
ATOM 863 O O . ALA A 1 116 ? -3.356 5.046 7.239 1.00 97.12 116 ALA A O 1
ATOM 864 N N . VAL A 1 117 ? -2.706 3.390 5.873 1.00 97.12 117 VAL A N 1
ATOM 865 C CA . VAL A 1 117 ? -3.495 2.345 6.558 1.00 97.12 117 VAL A CA 1
ATOM 866 C C . VAL A 1 117 ? -3.073 2.185 8.015 1.00 97.12 117 VAL A C 1
ATOM 868 O O . VAL A 1 117 ? -3.931 1.946 8.864 1.00 97.12 117 VAL A O 1
ATOM 871 N N . THR A 1 118 ? -1.796 2.384 8.344 1.00 95.75 118 THR A N 1
ATOM 872 C CA . THR A 1 118 ? -1.318 2.329 9.733 1.00 95.75 118 THR A CA 1
ATOM 873 C C . THR A 1 118 ? -1.976 3.404 10.600 1.00 95.75 118 THR A C 1
ATOM 875 O O . THR A 1 118 ? -2.474 3.093 11.681 1.00 95.75 118 THR A O 1
ATOM 878 N N . LYS A 1 119 ? -2.064 4.649 10.111 1.00 96.50 119 LYS A N 1
ATOM 879 C CA . LYS A 1 119 ? -2.713 5.755 10.840 1.00 96.50 119 LYS A CA 1
ATOM 880 C C . LYS A 1 119 ? -4.215 5.539 10.990 1.00 96.50 119 LYS A C 1
ATOM 882 O O . LYS A 1 119 ? -4.772 5.806 12.053 1.00 96.50 119 LYS A O 1
ATOM 887 N N . PHE A 1 120 ? -4.858 5.017 9.948 1.00 96.25 120 PHE A N 1
ATOM 888 C CA . PHE A 1 120 ? -6.271 4.650 10.002 1.00 96.25 120 PHE A CA 1
ATOM 889 C C . PHE A 1 120 ? -6.538 3.533 11.019 1.00 96.25 120 PHE A C 1
ATOM 891 O O . PHE A 1 120 ? -7.450 3.625 11.838 1.00 96.25 120 PHE A O 1
ATOM 898 N N . SER A 1 121 ? -5.689 2.507 11.023 1.00 96.00 121 SER A N 1
ATOM 899 C CA . SER A 1 121 ? -5.750 1.391 11.970 1.00 96.00 121 SER A CA 1
ATOM 900 C C . SER A 1 121 ? -5.579 1.871 13.414 1.00 96.00 121 SER A C 1
ATOM 902 O O . SER A 1 121 ? -6.375 1.508 14.280 1.00 96.00 121 SER A O 1
ATOM 904 N N . ALA A 1 122 ? -4.598 2.745 13.664 1.00 95.50 122 ALA A N 1
ATOM 905 C CA . ALA A 1 122 ? -4.382 3.357 14.973 1.00 95.50 122 ALA A CA 1
ATOM 906 C C . ALA A 1 122 ? -5.597 4.177 15.429 1.00 95.50 122 ALA A C 1
ATOM 908 O O . ALA A 1 122 ? -6.058 4.008 16.558 1.00 95.50 122 ALA A O 1
ATOM 909 N N . HIS A 1 123 ? -6.163 5.007 14.545 1.00 94.88 123 HIS A N 1
ATOM 910 C CA . HIS A 1 123 ? -7.367 5.777 14.854 1.00 94.88 123 HIS A CA 1
ATOM 911 C C . HIS A 1 123 ? -8.528 4.872 15.279 1.00 94.88 123 HIS A C 1
ATOM 913 O O . HIS A 1 123 ? -9.153 5.133 16.304 1.00 94.88 123 HIS A O 1
ATOM 919 N N . LYS A 1 124 ? -8.779 3.780 14.547 1.00 93.00 124 LYS A N 1
ATOM 920 C CA . LYS A 1 124 ? -9.869 2.849 14.872 1.00 93.00 124 LYS A CA 1
ATOM 921 C C . LYS A 1 124 ? -9.688 2.144 16.207 1.00 93.00 124 LYS A C 1
ATOM 923 O O . LYS A 1 124 ? -10.652 2.039 16.959 1.00 93.00 124 LYS A O 1
ATOM 928 N N . ILE A 1 125 ? -8.469 1.729 16.544 1.00 93.50 125 ILE A N 1
ATOM 929 C CA . ILE A 1 125 ? -8.187 1.149 17.863 1.00 93.50 125 ILE A CA 1
ATOM 930 C C . ILE A 1 125 ? -8.432 2.185 18.973 1.00 93.50 125 ILE A C 1
ATOM 932 O O . ILE A 1 125 ? -9.080 1.866 19.970 1.00 93.50 125 ILE A O 1
ATOM 936 N N . ILE A 1 126 ? -7.958 3.424 18.801 1.00 92.94 126 ILE A N 1
ATOM 937 C CA . ILE A 1 126 ? -8.113 4.502 19.794 1.00 92.94 126 ILE A CA 1
ATOM 938 C C . ILE A 1 126 ? -9.590 4.878 19.990 1.00 92.94 126 ILE A C 1
ATOM 940 O O . ILE A 1 126 ? -10.045 5.003 21.130 1.00 92.94 126 ILE A O 1
ATOM 944 N N . GLU A 1 127 ? -10.344 5.034 18.899 1.00 90.00 127 GLU A N 1
ATOM 945 C CA . GLU A 1 127 ? -11.783 5.345 18.907 1.00 90.00 127 GLU A CA 1
ATOM 946 C C . GLU A 1 127 ? -12.560 4.295 19.719 1.00 90.00 127 GLU A C 1
ATOM 948 O O . GLU A 1 127 ? -13.351 4.619 20.610 1.00 90.00 127 GLU A O 1
ATOM 953 N N . TRP A 1 128 ? -12.265 3.019 19.479 1.00 89.12 128 TRP A N 1
ATOM 954 C CA . TRP A 1 128 ? -12.957 1.919 20.139 1.00 89.12 128 TRP A CA 1
ATOM 955 C C . TRP A 1 128 ? -12.561 1.742 21.601 1.00 89.12 128 TRP A C 1
ATOM 957 O O . TRP A 1 128 ? -13.414 1.555 22.467 1.00 89.12 128 TRP A O 1
ATOM 967 N N . HIS A 1 129 ? -11.267 1.856 21.899 1.00 90.62 129 HIS A N 1
ATOM 968 C CA . HIS A 1 129 ? -10.772 1.828 23.271 1.00 90.62 129 HIS A CA 1
ATOM 969 C C . HIS A 1 129 ? -11.393 2.953 24.113 1.00 90.62 129 HIS A C 1
ATOM 971 O O . HIS A 1 129 ? -11.770 2.736 25.264 1.00 90.62 129 HIS A O 1
ATOM 977 N N . THR A 1 130 ? -11.557 4.144 23.532 1.00 89.94 130 THR A N 1
ATOM 978 C CA . THR A 1 130 ? -12.239 5.265 24.197 1.00 89.94 130 THR A CA 1
ATOM 979 C C . THR A 1 130 ? -13.688 4.909 24.537 1.00 89.94 130 THR A C 1
ATOM 981 O O . THR A 1 130 ? -14.126 5.170 25.653 1.00 89.94 130 THR A O 1
ATOM 984 N N . THR A 1 131 ? -14.398 4.228 23.633 1.00 86.38 131 THR A N 1
ATOM 985 C CA . THR A 1 131 ? -15.774 3.753 23.872 1.00 86.38 131 THR A CA 1
ATOM 986 C C . THR A 1 131 ? -15.849 2.752 25.030 1.00 86.38 131 THR A C 1
ATOM 988 O O . THR A 1 131 ? -16.694 2.901 25.916 1.00 86.38 131 THR A O 1
ATOM 991 N N . VAL A 1 132 ? -14.941 1.768 25.077 1.00 88.50 132 VAL A N 1
ATOM 992 C CA . VAL A 1 132 ? -14.846 0.814 26.201 1.00 88.50 132 VAL A CA 1
ATOM 993 C C . VAL A 1 132 ? -14.627 1.555 27.518 1.00 88.50 132 VAL A C 1
ATOM 995 O O . VAL A 1 132 ? -15.361 1.330 28.481 1.00 88.50 132 VAL A O 1
ATOM 998 N N . LYS A 1 133 ? -13.670 2.488 27.538 1.00 90.06 133 LYS A N 1
ATOM 999 C CA . LYS A 1 133 ? -13.345 3.279 28.726 1.00 90.06 133 LYS A CA 1
ATOM 1000 C C . LYS A 1 133 ? -14.544 4.098 29.215 1.00 90.06 133 LYS A C 1
ATOM 1002 O O . LYS A 1 133 ? -14.830 4.093 30.405 1.00 90.06 133 LYS A O 1
ATOM 1007 N N . THR A 1 134 ? -15.290 4.741 28.315 1.00 88.94 134 THR A N 1
ATOM 1008 C CA . THR A 1 134 ? -16.495 5.501 28.685 1.00 88.94 134 THR A CA 1
ATOM 1009 C C . THR A 1 134 ? -17.566 4.617 29.330 1.00 88.94 134 THR A C 1
ATOM 1011 O O . THR A 1 134 ? -18.204 5.044 30.290 1.00 88.94 134 THR A O 1
ATOM 1014 N N . LEU A 1 135 ? -17.758 3.381 28.853 1.00 86.75 135 LEU A N 1
ATOM 1015 C CA . LEU A 1 135 ? -18.701 2.438 29.469 1.00 86.75 135 LEU A CA 1
ATOM 1016 C C . LEU A 1 135 ? -18.251 1.995 30.868 1.00 86.75 135 LEU A C 1
ATOM 1018 O O . LEU A 1 135 ? -19.082 1.862 31.769 1.00 86.75 135 LEU A O 1
ATOM 1022 N N . GLU A 1 136 ? -16.951 1.764 31.054 1.00 89.31 136 GLU A N 1
ATOM 1023 C CA . GLU A 1 136 ? -16.371 1.400 32.351 1.00 89.31 136 GLU A CA 1
ATOM 1024 C C . GLU A 1 136 ? -16.477 2.544 33.364 1.00 89.31 136 GLU A C 1
ATOM 1026 O O . GLU A 1 136 ? -16.934 2.319 34.490 1.00 89.31 136 GLU A O 1
ATOM 1031 N N . ASP A 1 137 ? -16.132 3.765 32.947 1.00 91.00 137 ASP A N 1
ATOM 1032 C CA . ASP A 1 137 ? -16.231 4.973 33.767 1.00 91.00 137 ASP A CA 1
ATOM 1033 C C . ASP A 1 137 ? -17.702 5.229 34.159 1.00 91.00 137 ASP A C 1
ATOM 1035 O O . ASP A 1 137 ? -18.008 5.402 35.341 1.00 91.00 137 ASP A O 1
ATOM 1039 N N . LEU A 1 138 ? -18.649 5.102 33.216 1.00 89.88 138 LEU A N 1
ATOM 1040 C CA . LEU A 1 138 ? -20.087 5.226 33.495 1.00 89.88 138 LEU A CA 1
ATOM 1041 C C . LEU A 1 138 ? -20.586 4.175 34.500 1.00 89.88 138 LEU A C 1
ATOM 1043 O O . LEU A 1 138 ? -21.389 4.481 35.386 1.00 89.88 138 LEU A O 1
ATOM 1047 N N . ALA A 1 139 ? -20.123 2.928 34.387 1.00 88.38 139 ALA A N 1
ATOM 1048 C CA . ALA A 1 139 ? -20.480 1.874 35.333 1.00 88.38 139 ALA A CA 1
ATOM 1049 C C . ALA A 1 139 ? -19.925 2.154 36.740 1.00 88.38 139 ALA A C 1
ATOM 1051 O O . ALA A 1 139 ? -20.606 1.881 37.737 1.00 88.38 139 ALA A O 1
ATOM 1052 N N . ALA A 1 140 ? -18.707 2.695 36.833 1.00 89.56 140 ALA A N 1
ATOM 1053 C CA . ALA A 1 140 ? -18.085 3.080 38.095 1.00 89.56 140 ALA A CA 1
ATOM 1054 C C . ALA A 1 140 ? -18.830 4.249 38.758 1.00 89.56 140 ALA A C 1
ATOM 1056 O O . ALA A 1 140 ? -19.201 4.143 39.934 1.00 89.56 140 ALA A O 1
ATOM 1057 N N . ASP A 1 141 ? -19.133 5.297 37.992 1.00 90.06 141 ASP A N 1
ATOM 1058 C CA . ASP A 1 141 ? -19.873 6.471 38.457 1.00 90.06 141 ASP A CA 1
ATOM 1059 C C . ASP A 1 141 ? -21.276 6.090 38.928 1.00 90.06 141 ASP A C 1
ATOM 1061 O O . ASP A 1 141 ? -21.679 6.437 40.041 1.00 90.06 141 ASP A O 1
ATOM 1065 N N . LEU A 1 142 ? -22.003 5.284 38.146 1.00 88.94 142 LEU A N 1
ATOM 1066 C CA . LEU A 1 142 ? -23.329 4.810 38.538 1.00 88.94 142 LEU A CA 1
ATOM 1067 C C . LEU A 1 142 ? -23.265 3.954 39.811 1.00 88.94 142 LEU A C 1
ATOM 1069 O O . LEU A 1 142 ? -24.120 4.076 40.693 1.00 88.94 142 LEU A O 1
ATOM 1073 N N . LYS A 1 143 ? -22.250 3.094 39.950 1.00 88.75 143 LYS A N 1
ATOM 1074 C CA . LYS A 1 143 ? -22.068 2.256 41.145 1.00 88.75 143 LYS A CA 1
ATOM 1075 C C . LYS A 1 143 ? -21.807 3.098 42.394 1.00 88.75 143 LYS A C 1
ATOM 1077 O O . LYS A 1 143 ? -22.307 2.730 43.466 1.00 88.75 143 LYS A O 1
ATOM 1082 N N . ALA A 1 144 ? -21.040 4.180 42.259 1.00 88.56 144 ALA A N 1
ATOM 1083 C CA . ALA A 1 144 ? -20.737 5.122 43.331 1.00 88.56 144 ALA A CA 1
ATOM 1084 C C . ALA A 1 144 ? -21.958 5.984 43.688 1.00 88.56 144 ALA A C 1
ATOM 1086 O O . ALA A 1 144 ? -22.347 6.035 44.854 1.00 88.56 144 ALA A O 1
ATOM 1087 N N . ALA A 1 145 ? -22.620 6.576 42.690 1.00 86.44 145 ALA A N 1
ATOM 1088 C CA . ALA A 1 145 ? -23.800 7.423 42.870 1.00 86.44 145 ALA A CA 1
ATOM 1089 C C . ALA A 1 145 ? -24.982 6.674 43.503 1.00 86.44 145 ALA A C 1
ATOM 1091 O O . ALA A 1 145 ? -25.780 7.253 44.236 1.00 86.44 145 ALA A O 1
ATOM 1092 N N . THR A 1 146 ? -25.079 5.369 43.249 1.00 86.69 146 THR A N 1
ATOM 1093 C CA . THR A 1 146 ? -26.138 4.507 43.791 1.00 86.69 146 THR A CA 1
ATOM 1094 C C . THR A 1 146 ? -25.690 3.677 44.991 1.00 86.69 146 THR A C 1
ATOM 1096 O O . THR A 1 146 ? -26.366 2.716 45.366 1.00 86.69 146 THR A O 1
ATOM 1099 N N . ALA A 1 147 ? -24.538 3.989 45.593 1.00 86.31 147 ALA A N 1
ATOM 1100 C CA . ALA A 1 147 ? -24.098 3.316 46.806 1.00 86.31 147 ALA A CA 1
ATOM 1101 C C . ALA A 1 147 ? -25.139 3.533 47.926 1.00 86.31 147 ALA A C 1
ATOM 1103 O O . ALA A 1 147 ? -25.452 4.679 48.258 1.00 86.31 147 ALA A O 1
ATOM 1104 N N . PRO A 1 148 ? -25.715 2.461 48.501 1.00 81.44 148 PRO A N 1
ATOM 1105 C CA . PRO A 1 148 ? -26.742 2.616 49.518 1.00 81.44 148 PRO A CA 1
ATOM 1106 C C . PRO A 1 148 ? -26.120 3.211 50.785 1.00 81.44 148 PRO A C 1
ATOM 1108 O O . PRO A 1 148 ? -25.132 2.689 51.294 1.00 81.44 148 PRO A O 1
ATOM 1111 N N . ARG A 1 149 ? -26.709 4.296 51.307 1.00 76.88 149 ARG A N 1
ATOM 1112 C CA . ARG A 1 149 ? -26.339 4.834 52.629 1.00 76.88 149 ARG A CA 1
ATOM 1113 C C . ARG A 1 149 ? -26.787 3.902 53.755 1.00 76.88 149 ARG A C 1
ATOM 1115 O O . ARG A 1 149 ? -26.045 3.731 54.705 1.00 76.88 149 ARG A O 1
ATOM 1122 N N . ASN A 1 150 ? -27.961 3.285 53.596 1.00 67.94 150 ASN A N 1
ATOM 1123 C CA . ASN A 1 150 ? -28.520 2.209 54.416 1.00 67.94 150 ASN A CA 1
ATOM 1124 C C . ASN A 1 150 ? -29.294 1.256 53.479 1.00 67.94 150 ASN A C 1
ATOM 1126 O O . ASN A 1 150 ? -29.971 1.728 52.565 1.00 67.94 150 ASN A O 1
ATOM 1130 N N . GLY A 1 151 ? -29.227 -0.062 53.692 1.00 72.31 151 GLY A N 1
ATOM 1131 C CA . GLY A 1 151 ? -29.973 -1.052 52.895 1.00 72.31 151 GLY A CA 1
ATOM 1132 C C . GLY A 1 151 ? -29.286 -1.499 51.594 1.00 72.31 151 GLY A C 1
ATOM 1133 O O . GLY A 1 151 ? -28.063 -1.464 51.475 1.00 72.31 151 GLY A O 1
ATOM 1134 N N . THR A 1 152 ? -30.067 -1.983 50.621 1.00 83.25 152 THR A N 1
ATOM 1135 C CA . THR A 1 152 ? -29.571 -2.539 49.345 1.00 83.25 152 THR A CA 1
ATOM 1136 C C . THR A 1 152 ? -29.895 -1.630 48.156 1.00 83.25 152 THR A C 1
ATOM 1138 O O . THR A 1 152 ? -30.793 -0.792 48.221 1.00 83.25 152 THR A O 1
ATOM 1141 N N . ARG A 1 153 ? -29.149 -1.777 47.050 1.00 84.94 153 ARG A N 1
ATOM 1142 C CA . ARG A 1 153 ? -29.457 -1.084 45.786 1.00 84.94 153 ARG A CA 1
ATOM 1143 C C . ARG A 1 153 ? -30.812 -1.540 45.241 1.00 84.94 153 ARG A C 1
ATOM 1145 O O . ARG A 1 153 ? -31.177 -2.705 45.391 1.00 84.94 153 ARG A O 1
ATOM 1152 N N . SER A 1 154 ? -31.516 -0.646 44.543 1.00 86.88 154 SER A N 1
ATOM 1153 C CA . SER A 1 154 ? -32.745 -1.010 43.830 1.00 86.88 154 SER A CA 1
ATOM 1154 C C . SER A 1 154 ? -32.465 -2.076 42.762 1.00 86.88 154 SER A C 1
ATOM 1156 O O . SER A 1 154 ? -31.369 -2.141 42.192 1.00 86.88 154 SER A O 1
ATOM 1158 N N . LYS A 1 155 ? -33.467 -2.908 42.454 1.00 87.69 155 LYS A N 1
ATOM 1159 C CA . LYS A 1 155 ? -33.348 -3.944 41.414 1.00 87.69 155 LYS A CA 1
ATOM 1160 C C . LYS A 1 155 ? -33.015 -3.337 40.047 1.00 87.69 155 LYS A C 1
ATOM 1162 O O . LYS A 1 155 ? -32.209 -3.904 39.319 1.00 87.69 155 LYS A O 1
ATOM 1167 N N . GLN A 1 156 ? -33.585 -2.174 39.728 1.00 88.75 156 GLN A N 1
ATOM 1168 C CA . GLN A 1 156 ? -33.346 -1.445 38.481 1.00 88.75 156 GLN A CA 1
ATOM 1169 C C . GLN A 1 156 ? -31.885 -1.002 38.366 1.00 88.75 156 GLN A C 1
ATOM 1171 O O . GLN A 1 156 ? -31.255 -1.213 37.334 1.00 88.75 156 GLN A O 1
ATOM 1176 N N . THR A 1 157 ? -31.317 -0.453 39.443 1.00 87.50 157 THR A N 1
ATOM 1177 C CA . THR A 1 157 ? -29.902 -0.072 39.480 1.00 87.50 157 THR A CA 1
ATOM 1178 C C . THR A 1 157 ? -28.990 -1.282 39.306 1.00 87.50 157 THR A C 1
ATOM 1180 O O . THR A 1 157 ? -28.020 -1.215 38.555 1.00 87.50 157 THR A O 1
ATOM 1183 N N . VAL A 1 158 ? -29.288 -2.395 39.984 1.00 88.25 158 VAL A N 1
ATOM 1184 C CA . VAL A 1 158 ? -28.503 -3.631 39.839 1.00 88.25 158 VAL A CA 1
ATOM 1185 C C . VAL A 1 158 ? -28.573 -4.149 38.401 1.00 88.25 158 VAL A C 1
ATOM 1187 O O . VAL A 1 158 ? -27.537 -4.485 37.834 1.00 88.25 158 VAL A O 1
ATOM 1190 N N . ALA A 1 159 ? -29.761 -4.159 37.791 1.00 89.81 159 ALA A N 1
ATOM 1191 C CA . ALA A 1 159 ? -29.939 -4.571 36.402 1.00 89.81 159 ALA A CA 1
ATOM 1192 C C . ALA A 1 159 ? -29.151 -3.679 35.426 1.00 89.81 159 ALA A C 1
ATOM 1194 O O . ALA A 1 159 ? -28.467 -4.205 34.551 1.00 89.81 159 ALA A O 1
ATOM 1195 N N . LEU A 1 160 ? -29.178 -2.354 35.611 1.00 89.50 160 LEU A N 1
ATOM 1196 C CA . LEU A 1 160 ? -28.426 -1.414 34.776 1.00 89.50 160 LEU A CA 1
ATOM 1197 C C . LEU A 1 160 ? -26.907 -1.595 34.922 1.00 89.50 160 LEU A C 1
ATOM 1199 O O . LEU A 1 160 ? -26.195 -1.620 33.923 1.00 89.50 160 LEU A O 1
ATOM 1203 N N . LEU A 1 161 ? -26.405 -1.790 36.145 1.00 88.81 161 LEU A N 1
ATOM 1204 C CA . LEU A 1 161 ? -24.985 -2.073 36.382 1.00 88.81 161 LEU A CA 1
ATOM 1205 C C . LEU A 1 161 ? -24.543 -3.389 35.727 1.00 88.81 161 LEU A C 1
ATOM 1207 O O . LEU A 1 161 ? -23.476 -3.438 35.117 1.00 88.81 161 LEU A O 1
ATOM 1211 N N . LEU A 1 162 ? -25.359 -4.443 35.820 1.00 89.81 162 LEU A N 1
ATOM 1212 C CA . LEU A 1 162 ? -25.088 -5.720 35.152 1.00 89.81 162 LEU A CA 1
ATOM 1213 C C . LEU A 1 162 ? -25.116 -5.578 33.626 1.00 89.81 162 LEU A C 1
ATOM 1215 O O . LEU A 1 162 ? -24.277 -6.166 32.944 1.00 89.81 162 LEU A O 1
ATOM 1219 N N . TRP A 1 163 ? -26.045 -4.783 33.090 1.00 90.31 163 TRP A N 1
ATOM 1220 C CA . TRP A 1 163 ? -26.110 -4.485 31.662 1.00 90.31 163 TRP A CA 1
ATOM 1221 C C . TRP A 1 163 ? -24.863 -3.729 31.186 1.00 90.31 163 TRP A C 1
ATOM 1223 O O . TRP A 1 163 ? -24.226 -4.176 30.236 1.00 90.31 163 TRP A O 1
ATOM 1233 N N . LEU A 1 164 ? -24.441 -2.672 31.892 1.00 89.12 164 LEU A N 1
ATOM 1234 C CA . LEU A 1 164 ? -23.216 -1.927 31.572 1.00 89.12 164 LEU A CA 1
ATOM 1235 C C . LEU A 1 164 ? -21.972 -2.823 31.622 1.00 89.12 164 LEU A C 1
ATOM 1237 O O . LEU A 1 164 ? -21.137 -2.772 30.723 1.00 89.12 164 LEU A O 1
ATOM 1241 N N . GLN A 1 165 ? -21.864 -3.698 32.626 1.00 87.31 165 GLN A N 1
ATOM 1242 C CA . GLN A 1 165 ? -20.768 -4.670 32.717 1.00 87.31 165 GLN A CA 1
ATOM 1243 C C . GLN A 1 165 ? -20.779 -5.675 31.562 1.00 87.31 165 GLN A C 1
ATOM 1245 O O . GLN A 1 165 ? -19.721 -6.009 31.025 1.00 87.31 165 GLN A O 1
ATOM 1250 N N . LYS A 1 166 ? -21.961 -6.165 31.170 1.00 88.75 166 LYS A N 1
ATOM 1251 C CA . LYS A 1 166 ? -22.111 -7.044 30.006 1.00 88.75 166 LYS A CA 1
ATOM 1252 C C . LYS A 1 166 ? -21.690 -6.319 28.726 1.00 88.75 166 LYS A C 1
ATOM 1254 O O . LYS A 1 166 ? -20.957 -6.900 27.929 1.00 88.75 166 LYS A O 1
ATOM 1259 N N . GLN A 1 167 ? -22.101 -5.062 28.565 1.00 87.81 167 GLN A N 1
ATOM 1260 C CA . GLN A 1 167 ? -21.787 -4.253 27.392 1.00 87.81 167 GLN A CA 1
ATOM 1261 C C . GLN A 1 167 ? -20.293 -3.922 27.313 1.00 87.81 167 GLN A C 1
ATOM 1263 O O . GLN A 1 167 ? -19.698 -4.092 26.253 1.00 87.81 167 GLN A O 1
ATOM 1268 N N . SER A 1 168 ? -19.661 -3.541 28.426 1.00 86.31 168 SER A N 1
ATOM 1269 C CA . SER A 1 168 ? -18.207 -3.339 28.505 1.00 86.31 168 SER A CA 1
ATOM 1270 C C . SER A 1 168 ? -17.453 -4.608 28.088 1.00 86.31 168 SER A C 1
ATOM 1272 O O . SER A 1 168 ? -16.639 -4.551 27.172 1.00 86.31 168 SER A O 1
ATOM 1274 N N . ARG A 1 169 ? -17.800 -5.783 28.638 1.00 87.00 169 ARG A N 1
ATOM 1275 C CA . ARG A 1 169 ? -17.163 -7.058 28.246 1.00 87.00 169 ARG A CA 1
ATOM 1276 C C . ARG A 1 169 ? -17.336 -7.386 26.764 1.00 87.00 169 ARG A C 1
ATOM 1278 O O . ARG A 1 169 ? -16.384 -7.842 26.136 1.00 87.00 169 ARG A O 1
ATOM 1285 N N . ALA A 1 170 ? -18.531 -7.168 26.214 1.00 87.19 170 ALA A N 1
ATOM 1286 C CA . ALA A 1 170 ? -18.780 -7.368 24.790 1.00 87.19 170 ALA A CA 1
ATOM 1287 C C . ALA A 1 170 ? -17.888 -6.445 23.942 1.00 87.19 170 ALA A C 1
ATOM 1289 O O . ALA A 1 170 ? -17.191 -6.920 23.050 1.00 87.19 170 ALA A O 1
ATOM 1290 N N . ASN A 1 171 ? -17.815 -5.156 24.288 1.00 86.00 171 ASN A N 1
ATOM 1291 C CA . ASN A 1 171 ? -16.987 -4.188 23.568 1.00 86.00 171 ASN A CA 1
ATOM 1292 C C . ASN A 1 171 ? -15.482 -4.460 23.710 1.00 86.00 171 ASN A C 1
ATOM 1294 O O . ASN A 1 171 ? -14.740 -4.235 22.758 1.00 86.00 171 ASN A O 1
ATOM 1298 N N . THR A 1 172 ? -15.019 -4.994 24.843 1.00 88.69 172 THR A N 1
ATOM 1299 C CA . THR A 1 172 ? -13.619 -5.418 25.015 1.00 88.69 172 THR A CA 1
ATOM 1300 C C . THR A 1 172 ? -13.266 -6.603 24.114 1.00 88.69 172 THR A C 1
ATOM 1302 O O . THR A 1 172 ? -12.181 -6.633 23.531 1.00 88.69 172 THR A O 1
ATOM 1305 N N . ASN A 1 173 ? -14.178 -7.564 23.945 1.00 87.50 173 ASN A N 1
ATOM 1306 C CA . ASN A 1 173 ? -13.970 -8.676 23.014 1.00 87.50 173 ASN A CA 1
ATOM 1307 C C . ASN A 1 173 ? -13.930 -8.189 21.556 1.00 87.50 173 ASN A C 1
ATOM 1309 O O . ASN A 1 173 ? -13.054 -8.603 20.792 1.00 87.50 173 ASN A O 1
ATOM 1313 N N . GLU A 1 174 ? -14.823 -7.267 21.190 1.00 87.69 174 GLU A N 1
ATOM 1314 C CA . GLU A 1 174 ? -14.808 -6.625 19.871 1.00 87.69 174 GLU A CA 1
ATOM 1315 C C . GLU A 1 174 ? -13.525 -5.815 19.650 1.00 87.69 174 GLU A C 1
ATOM 1317 O O . GLU A 1 174 ? -12.912 -5.916 18.588 1.00 87.69 174 GLU A O 1
ATOM 1322 N N . LEU A 1 175 ? -13.035 -5.095 20.665 1.00 90.00 175 LEU A N 1
ATOM 1323 C CA . LEU A 1 175 ? -11.762 -4.374 20.598 1.00 90.00 175 LEU A CA 1
ATOM 1324 C C . LEU A 1 175 ? -10.589 -5.315 20.289 1.00 90.00 175 LEU A C 1
ATOM 1326 O O . LEU A 1 175 ? -9.730 -4.969 19.479 1.00 90.00 175 LEU A O 1
ATOM 1330 N N . ALA A 1 176 ? -10.546 -6.507 20.891 1.00 90.06 176 ALA A N 1
ATOM 1331 C CA . ALA A 1 176 ? -9.487 -7.481 20.623 1.00 90.06 176 ALA A CA 1
ATOM 1332 C C . ALA A 1 176 ? -9.512 -7.977 19.165 1.00 90.06 176 ALA A C 1
ATOM 1334 O O . ALA A 1 176 ? -8.467 -8.087 18.515 1.00 90.06 176 ALA A O 1
ATOM 1335 N N . SER A 1 177 ? -10.705 -8.242 18.628 1.00 91.31 177 SER A N 1
ATOM 1336 C CA . SER A 1 177 ? -10.876 -8.642 17.227 1.00 91.31 177 SER A CA 1
ATOM 1337 C C . SER A 1 177 ? -10.555 -7.485 16.261 1.00 91.31 177 SER A C 1
ATOM 1339 O O . SER A 1 177 ? -9.845 -7.691 15.268 1.00 91.31 177 SER A O 1
ATOM 1341 N N . LEU A 1 178 ? -10.945 -6.251 16.606 1.00 92.81 178 LEU A N 1
ATOM 1342 C CA . LEU A 1 178 ? -10.617 -5.041 15.850 1.00 92.81 178 LEU A CA 1
ATOM 1343 C C . LEU A 1 178 ? -9.110 -4.814 15.813 1.00 92.81 178 LEU A C 1
ATOM 1345 O O . LEU A 1 178 ? -8.558 -4.602 14.736 1.00 92.81 178 LEU A O 1
ATOM 1349 N N . ALA A 1 179 ? -8.434 -4.917 16.958 1.00 94.12 179 ALA A N 1
ATOM 1350 C CA . ALA A 1 179 ? -6.986 -4.783 17.048 1.00 94.12 179 ALA A CA 1
ATOM 1351 C C . ALA A 1 179 ? -6.279 -5.804 16.146 1.00 94.12 179 ALA A C 1
ATOM 1353 O O . ALA A 1 179 ? -5.397 -5.428 15.379 1.00 94.12 179 ALA A O 1
ATOM 1354 N N . LYS A 1 180 ? -6.720 -7.070 16.140 1.00 95.19 180 LYS A N 1
ATOM 1355 C CA . LYS A 1 180 ? -6.157 -8.103 15.256 1.00 95.19 180 LYS A CA 1
ATOM 1356 C C . LYS A 1 180 ? -6.297 -7.741 13.772 1.00 95.19 180 LYS A C 1
ATOM 1358 O O . LYS A 1 180 ? -5.321 -7.846 13.026 1.00 95.19 180 LYS A O 1
ATOM 1363 N N . LYS A 1 181 ? -7.485 -7.307 13.335 1.00 95.38 181 LYS A N 1
ATOM 1364 C CA . LYS A 1 181 ? -7.723 -6.893 11.938 1.00 95.38 181 LYS A CA 1
ATOM 1365 C C . LYS A 1 181 ? -6.949 -5.629 11.573 1.00 95.38 181 LYS A C 1
ATOM 1367 O O . LYS A 1 181 ? -6.353 -5.577 10.502 1.00 95.38 181 LYS A O 1
ATOM 1372 N N . ALA A 1 182 ? -6.915 -4.648 12.469 1.00 96.38 182 ALA A N 1
ATOM 1373 C CA . ALA A 1 182 ? -6.190 -3.395 12.305 1.00 96.38 182 ALA A CA 1
ATOM 1374 C C . ALA A 1 182 ? -4.679 -3.632 12.164 1.00 96.38 182 ALA A C 1
ATOM 1376 O O . ALA A 1 182 ? -4.062 -3.137 11.222 1.00 96.38 182 ALA A O 1
ATOM 1377 N N . THR A 1 183 ? -4.090 -4.462 13.031 1.00 97.00 183 THR A N 1
ATOM 1378 C CA . THR A 1 183 ? -2.681 -4.860 12.922 1.00 97.00 183 THR A CA 1
ATOM 1379 C C . THR A 1 183 ? -2.411 -5.573 11.602 1.00 97.00 183 THR A C 1
ATOM 1381 O O . THR A 1 183 ? -1.477 -5.202 10.897 1.00 97.00 183 THR A O 1
ATOM 1384 N N . PHE A 1 184 ? -3.242 -6.547 11.219 1.00 97.81 184 PHE A N 1
ATOM 1385 C CA . PHE A 1 184 ? -3.043 -7.262 9.959 1.00 97.81 184 PHE A CA 1
ATOM 1386 C C . PHE A 1 184 ? -3.162 -6.341 8.735 1.00 97.81 184 PHE A C 1
ATOM 1388 O O . PHE A 1 184 ? -2.319 -6.407 7.843 1.00 97.81 184 PHE A O 1
ATOM 1395 N N . ALA A 1 185 ? -4.152 -5.443 8.706 1.00 98.00 185 ALA A N 1
ATOM 1396 C CA . ALA A 1 185 ? -4.323 -4.468 7.632 1.00 98.00 185 ALA A CA 1
ATOM 1397 C C . ALA A 1 185 ? -3.126 -3.516 7.522 1.00 98.00 185 ALA A C 1
ATOM 1399 O O . ALA A 1 185 ? -2.628 -3.290 6.415 1.00 98.00 185 ALA A O 1
ATOM 1400 N N . ALA A 1 186 ? -2.629 -3.006 8.652 1.00 97.56 186 ALA A N 1
ATOM 1401 C CA . ALA A 1 186 ? -1.434 -2.171 8.695 1.00 97.56 186 ALA A CA 1
ATOM 1402 C C . ALA A 1 186 ? -0.200 -2.927 8.178 1.00 97.56 186 ALA A C 1
ATOM 1404 O O . ALA A 1 186 ? 0.495 -2.426 7.296 1.00 97.56 186 ALA A O 1
ATOM 1405 N N . THR A 1 187 ? 0.044 -4.153 8.652 1.00 98.06 187 THR A N 1
ATOM 1406 C CA . THR A 1 187 ? 1.198 -4.964 8.232 1.00 98.06 187 THR A CA 1
ATOM 1407 C C . THR A 1 187 ? 1.131 -5.351 6.756 1.00 98.06 187 THR A C 1
ATOM 1409 O O . THR A 1 187 ? 2.116 -5.174 6.042 1.00 98.06 187 THR A O 1
ATOM 1412 N N . ALA A 1 188 ? -0.014 -5.839 6.272 1.00 98.50 188 ALA A N 1
ATOM 1413 C CA . ALA A 1 188 ? -0.181 -6.216 4.868 1.00 98.50 188 ALA A CA 1
ATOM 1414 C C . ALA A 1 188 ? 0.028 -5.011 3.937 1.00 98.50 188 ALA A C 1
ATOM 1416 O O . ALA A 1 188 ? 0.692 -5.125 2.906 1.00 98.50 188 ALA A O 1
ATOM 1417 N N . SER A 1 189 ? -0.483 -3.842 4.332 1.00 98.31 189 SER A N 1
ATOM 1418 C CA . SER A 1 189 ? -0.326 -2.608 3.559 1.00 98.31 189 SER A CA 1
ATOM 1419 C C . SER A 1 189 ? 1.109 -2.086 3.589 1.00 98.31 189 SER A C 1
ATOM 1421 O O . SER A 1 189 ? 1.640 -1.719 2.544 1.00 98.31 189 SER A O 1
ATOM 1423 N N . ALA A 1 190 ? 1.766 -2.107 4.751 1.00 97.88 190 ALA A N 1
ATOM 1424 C CA . ALA A 1 190 ? 3.168 -1.718 4.881 1.00 97.88 190 ALA A CA 1
ATOM 1425 C C . ALA A 1 190 ? 4.096 -2.634 4.068 1.00 97.88 190 ALA A C 1
ATOM 1427 O O . ALA A 1 190 ? 5.014 -2.147 3.412 1.00 97.88 190 ALA A O 1
ATOM 1428 N N . TYR A 1 191 ? 3.828 -3.944 4.054 1.00 98.38 191 TYR A N 1
ATOM 1429 C CA . TYR A 1 191 ? 4.576 -4.902 3.241 1.00 98.38 191 TYR A CA 1
ATOM 1430 C C . TYR A 1 191 ? 4.439 -4.609 1.740 1.00 98.38 191 TYR A C 1
ATOM 1432 O O . TYR A 1 191 ? 5.443 -4.520 1.035 1.00 98.38 191 TYR A O 1
ATOM 1440 N N . ALA A 1 192 ? 3.211 -4.389 1.254 1.00 98.12 192 ALA A N 1
ATOM 1441 C CA . ALA A 1 192 ? 2.978 -4.014 -0.140 1.00 98.12 192 ALA A CA 1
ATOM 1442 C C . ALA A 1 192 ? 3.655 -2.677 -0.501 1.00 98.12 192 ALA A C 1
ATOM 1444 O O . ALA A 1 192 ? 4.334 -2.595 -1.523 1.00 98.12 192 ALA A O 1
ATOM 1445 N N . ALA A 1 193 ? 3.537 -1.660 0.361 1.00 98.25 193 ALA A N 1
ATOM 1446 C CA . ALA A 1 193 ? 4.190 -0.365 0.172 1.00 98.25 193 ALA A CA 1
ATOM 1447 C C . ALA A 1 193 ? 5.719 -0.497 0.085 1.00 98.25 193 ALA A C 1
ATOM 1449 O O . ALA A 1 193 ? 6.322 0.061 -0.825 1.00 98.25 193 ALA A O 1
ATOM 1450 N N . GLY A 1 194 ? 6.340 -1.292 0.962 1.00 98.00 194 GLY A N 1
ATOM 1451 C CA . GLY A 1 194 ? 7.789 -1.508 0.949 1.00 98.00 194 GLY A CA 1
ATOM 1452 C C . GLY A 1 194 ? 8.295 -2.144 -0.350 1.00 98.00 194 GLY A C 1
ATOM 1453 O O . GLY A 1 194 ? 9.325 -1.731 -0.875 1.00 98.00 194 GLY A O 1
ATOM 1454 N N . LEU A 1 195 ? 7.547 -3.094 -0.925 1.00 98.31 195 LEU A N 1
ATOM 1455 C CA . LEU A 1 195 ? 7.887 -3.677 -2.232 1.00 98.31 195 LEU A CA 1
ATOM 1456 C C . LEU A 1 195 ? 7.840 -2.636 -3.358 1.00 98.31 195 LEU A C 1
ATOM 1458 O O . LEU A 1 195 ? 8.652 -2.688 -4.286 1.00 98.31 195 LEU A O 1
ATOM 1462 N N . PHE A 1 196 ? 6.890 -1.702 -3.290 1.00 98.06 196 PHE A N 1
ATOM 1463 C CA . PHE A 1 196 ? 6.753 -0.624 -4.267 1.00 98.06 196 PHE A CA 1
ATOM 1464 C C . PHE A 1 196 ? 7.883 0.387 -4.111 1.00 98.06 196 PHE A C 1
ATOM 1466 O O . PHE A 1 196 ? 8.539 0.725 -5.092 1.00 98.06 196 PHE A O 1
ATOM 1473 N N . ASP A 1 197 ? 8.155 0.799 -2.875 1.00 98.38 197 ASP A N 1
ATOM 1474 C CA . ASP A 1 197 ? 9.208 1.755 -2.557 1.00 98.38 197 ASP A CA 1
ATOM 1475 C C . ASP A 1 197 ? 10.580 1.246 -2.995 1.00 98.38 197 ASP A C 1
ATOM 1477 O O . ASP A 1 197 ? 11.303 1.963 -3.683 1.00 98.38 197 ASP A O 1
ATOM 1481 N N . GLN A 1 198 ? 10.907 -0.008 -2.666 1.00 98.00 198 GLN A N 1
ATOM 1482 C CA . GLN A 1 198 ? 12.188 -0.617 -3.016 1.00 98.00 198 GLN A CA 1
ATOM 1483 C C . GLN A 1 198 ? 12.356 -0.761 -4.532 1.00 98.00 198 GLN A C 1
ATOM 1485 O O . GLN A 1 198 ? 13.432 -0.510 -5.070 1.00 98.00 198 GLN A O 1
ATOM 1490 N N . THR A 1 199 ? 11.287 -1.139 -5.240 1.00 98.25 199 THR A N 1
ATOM 1491 C CA . THR A 1 199 ? 11.319 -1.215 -6.708 1.00 98.25 199 THR A CA 1
ATOM 1492 C C . THR A 1 199 ? 11.588 0.169 -7.302 1.00 98.25 199 THR A C 1
ATOM 1494 O O . THR A 1 199 ? 12.468 0.319 -8.148 1.00 98.25 199 THR A O 1
ATOM 1497 N N . THR A 1 200 ? 10.878 1.195 -6.828 1.00 98.31 200 THR A N 1
ATOM 1498 C CA . THR A 1 200 ? 11.068 2.580 -7.275 1.00 98.31 200 THR A CA 1
ATOM 1499 C C . THR A 1 200 ? 12.476 3.093 -6.982 1.00 98.31 200 THR A C 1
ATOM 1501 O O . THR A 1 200 ? 13.095 3.697 -7.855 1.00 98.31 200 THR A O 1
ATOM 1504 N N . GLU A 1 201 ? 13.006 2.836 -5.786 1.00 97.94 201 GLU A N 1
ATOM 1505 C CA . GLU A 1 201 ? 14.351 3.253 -5.378 1.00 97.94 201 GLU A CA 1
ATOM 1506 C C . GLU A 1 201 ? 15.440 2.638 -6.262 1.00 97.94 201 GLU A C 1
ATOM 1508 O O . GLU A 1 201 ? 16.328 3.356 -6.730 1.00 97.94 201 GLU A O 1
ATOM 1513 N N . ILE A 1 202 ? 15.342 1.342 -6.570 1.00 97.12 202 ILE A N 1
ATOM 1514 C CA . ILE A 1 202 ? 16.295 0.647 -7.445 1.00 97.12 202 ILE A CA 1
ATOM 1515 C C . ILE A 1 202 ? 16.251 1.224 -8.866 1.00 97.12 202 ILE A C 1
ATOM 1517 O O . ILE A 1 202 ? 17.296 1.551 -9.434 1.00 97.12 202 ILE A O 1
ATOM 1521 N N . PHE A 1 203 ? 15.056 1.401 -9.439 1.00 96.94 203 PHE A N 1
ATOM 1522 C CA . PHE A 1 203 ? 14.895 1.951 -10.792 1.00 96.94 203 PHE A CA 1
ATOM 1523 C C . PHE A 1 203 ? 15.350 3.415 -10.882 1.00 96.94 203 PHE A C 1
ATOM 1525 O O . PHE A 1 203 ? 15.989 3.817 -11.863 1.00 96.94 203 PHE A O 1
ATOM 1532 N N . TYR A 1 204 ? 15.069 4.211 -9.849 1.00 96.88 204 TYR A N 1
ATOM 1533 C CA . TYR A 1 204 ? 15.536 5.590 -9.760 1.00 96.88 204 TYR A CA 1
ATOM 1534 C C . TYR A 1 204 ? 17.056 5.665 -9.608 1.00 96.88 204 TYR A C 1
ATOM 1536 O O . TYR A 1 204 ? 17.706 6.421 -10.329 1.00 96.88 204 TYR A O 1
ATOM 1544 N N . SER A 1 205 ? 17.648 4.833 -8.751 1.00 94.81 205 SER A N 1
ATOM 1545 C CA . SER A 1 205 ? 19.101 4.769 -8.558 1.00 94.81 205 SER A CA 1
ATOM 1546 C C . SER A 1 205 ? 19.825 4.351 -9.837 1.00 94.81 205 SER A C 1
ATOM 1548 O O . SER A 1 205 ? 20.795 5.000 -10.234 1.00 94.81 205 SER A O 1
ATOM 1550 N N . ALA A 1 206 ? 19.301 3.343 -10.545 1.00 93.19 206 ALA A N 1
ATOM 1551 C CA . ALA A 1 206 ? 19.808 2.923 -11.852 1.00 93.19 206 ALA A CA 1
ATOM 1552 C C . ALA A 1 206 ? 19.710 4.040 -12.905 1.00 93.19 206 ALA A C 1
ATOM 1554 O O . ALA A 1 206 ? 20.562 4.149 -13.783 1.00 93.19 206 ALA A O 1
ATOM 1555 N N . THR A 1 207 ? 18.704 4.907 -12.807 1.00 94.06 207 THR A N 1
ATOM 1556 C CA . THR A 1 207 ? 18.546 6.069 -13.695 1.00 94.06 207 THR A CA 1
ATOM 1557 C C . THR A 1 207 ? 19.520 7.193 -13.347 1.00 94.06 207 THR A C 1
ATOM 1559 O O . THR A 1 207 ? 20.181 7.744 -14.229 1.00 94.06 207 THR A O 1
ATOM 1562 N N . LYS A 1 208 ? 19.657 7.511 -12.057 1.00 91.12 208 LYS A N 1
ATOM 1563 C CA . LYS A 1 208 ? 20.510 8.595 -11.558 1.00 91.12 208 LYS A CA 1
ATOM 1564 C C . LYS A 1 208 ? 21.994 8.333 -11.816 1.00 91.12 208 LYS A C 1
ATOM 1566 O O . LYS A 1 208 ? 22.713 9.261 -12.179 1.00 91.12 208 LYS A O 1
ATOM 1571 N N . ALA A 1 209 ? 22.441 7.089 -11.645 1.00 85.19 209 ALA A N 1
ATOM 1572 C CA . ALA A 1 209 ? 23.841 6.698 -11.813 1.00 85.19 209 ALA A CA 1
ATOM 1573 C C . ALA A 1 209 ? 24.311 6.661 -13.280 1.00 85.19 209 ALA A C 1
ATOM 1575 O O . ALA A 1 209 ? 25.502 6.491 -13.535 1.00 85.19 209 ALA A O 1
ATOM 1576 N N . SER A 1 210 ? 23.398 6.806 -14.243 1.00 80.81 210 SER A N 1
ATOM 1577 C CA . SER A 1 210 ? 23.676 6.489 -15.639 1.00 80.81 210 SER A CA 1
ATOM 1578 C C . SER A 1 210 ? 23.840 7.716 -16.553 1.00 80.81 210 SER A C 1
ATOM 1580 O O . SER A 1 210 ? 23.472 8.856 -16.229 1.00 80.81 210 SER A O 1
ATOM 1582 N N . THR A 1 211 ? 24.436 7.479 -17.726 1.00 75.44 211 THR A N 1
ATOM 1583 C CA . THR A 1 211 ? 24.652 8.479 -18.786 1.00 75.44 211 THR A CA 1
ATOM 1584 C C . THR A 1 211 ? 23.332 8.874 -19.468 1.00 75.44 211 THR A C 1
ATOM 1586 O O . THR A 1 211 ? 22.263 8.401 -19.097 1.00 75.44 211 THR A O 1
ATOM 1589 N N . SER A 1 212 ? 23.357 9.787 -20.446 1.00 73.88 212 SER A N 1
ATOM 1590 C CA . SER A 1 212 ? 22.127 10.307 -21.074 1.00 73.88 212 SER A CA 1
ATOM 1591 C C . SER A 1 212 ? 21.281 9.246 -21.790 1.00 73.88 212 SER A C 1
ATOM 1593 O O . SER A 1 212 ? 20.070 9.414 -21.870 1.00 73.88 212 SER A O 1
ATOM 1595 N N . ASN A 1 213 ? 21.896 8.158 -22.271 1.00 80.81 213 ASN A N 1
ATOM 1596 C CA . ASN A 1 213 ? 21.246 7.153 -23.130 1.00 80.81 213 ASN A CA 1
ATOM 1597 C C . ASN A 1 213 ? 21.148 5.769 -22.464 1.00 80.81 213 ASN A C 1
ATOM 1599 O O . ASN A 1 213 ? 20.818 4.785 -23.121 1.00 80.81 213 ASN A O 1
ATOM 1603 N N . SER A 1 214 ? 21.501 5.689 -21.182 1.00 87.69 214 SER A N 1
ATOM 1604 C CA . SER A 1 214 ? 21.362 4.501 -20.349 1.00 87.69 214 SER A CA 1
ATOM 1605 C C . SER A 1 214 ? 20.517 4.892 -19.151 1.00 87.69 214 SER A C 1
ATOM 1607 O O . SER A 1 214 ? 20.979 5.676 -18.341 1.00 87.69 214 SER A O 1
ATOM 1609 N N . TYR A 1 215 ? 19.268 4.458 -19.046 1.00 92.50 215 TYR A N 1
ATOM 1610 C CA . TYR A 1 215 ? 18.413 4.805 -17.901 1.00 92.50 215 TYR A CA 1
ATOM 1611 C C . TYR A 1 215 ? 17.206 3.882 -17.814 1.00 92.50 215 TYR A C 1
ATOM 1613 O O . TYR A 1 215 ? 16.795 3.317 -18.818 1.00 92.50 215 TYR A O 1
ATOM 1621 N N . CYS A 1 216 ? 16.617 3.747 -16.625 1.00 94.06 216 CYS A N 1
ATOM 1622 C CA . CYS A 1 216 ? 15.471 2.863 -16.401 1.00 94.06 216 CYS A CA 1
ATOM 1623 C C . CYS A 1 216 ? 14.137 3.592 -16.231 1.00 94.06 216 CYS A C 1
ATOM 1625 O O . CYS A 1 216 ? 13.090 2.976 -16.423 1.00 94.06 216 CYS A O 1
ATOM 1627 N N . LEU A 1 217 ? 14.177 4.887 -15.918 1.00 95.19 217 LEU A N 1
ATOM 1628 C CA . LEU A 1 217 ? 13.012 5.756 -15.821 1.00 95.19 217 LEU A CA 1
ATOM 1629 C C . LEU A 1 217 ? 13.110 6.883 -16.849 1.00 95.19 217 LEU A C 1
ATOM 1631 O O . LEU A 1 217 ? 14.030 7.706 -16.802 1.00 95.19 217 LEU A O 1
ATOM 1635 N N . GLU A 1 218 ? 12.149 6.900 -17.763 1.00 94.31 218 GLU A N 1
ATOM 1636 C CA . GLU A 1 218 ? 11.951 7.940 -18.772 1.00 94.31 218 GLU A CA 1
ATOM 1637 C C . GLU A 1 218 ? 11.027 9.039 -18.231 1.00 94.31 218 GLU A C 1
ATOM 1639 O O . GLU A 1 218 ? 10.089 8.759 -17.477 1.00 94.31 218 GLU A O 1
ATOM 1644 N N . GLN A 1 219 ? 11.281 10.291 -18.610 1.00 92.50 219 GLN A N 1
ATOM 1645 C CA . GLN A 1 219 ? 10.346 11.392 -18.373 1.00 92.50 219 GLN A CA 1
ATOM 1646 C C . GLN A 1 219 ? 9.037 11.178 -19.145 1.00 92.50 219 GLN A C 1
ATOM 1648 O O . GLN A 1 219 ? 9.001 10.511 -20.169 1.00 92.50 219 GLN A O 1
ATOM 1653 N N . GLU A 1 220 ? 7.945 11.786 -18.687 1.00 87.06 220 GLU A N 1
ATOM 1654 C CA . GLU A 1 220 ? 6.652 11.597 -19.357 1.00 87.06 220 GLU A CA 1
ATOM 1655 C C . GLU A 1 220 ? 6.574 12.308 -20.718 1.00 87.06 220 GLU A C 1
ATOM 1657 O O . GLU A 1 220 ? 6.011 11.785 -21.681 1.00 87.06 220 GLU A O 1
ATOM 1662 N N . SER A 1 221 ? 7.147 13.511 -20.806 1.00 80.12 221 SER A N 1
ATOM 1663 C CA . SER A 1 221 ? 6.966 14.427 -21.938 1.00 80.12 221 SER A CA 1
ATOM 1664 C C . SER A 1 221 ? 8.009 14.292 -23.048 1.00 80.12 221 SER A C 1
ATOM 1666 O O . SER A 1 221 ? 7.876 14.940 -24.085 1.00 80.12 221 SER A O 1
ATOM 1668 N N . ASN A 1 222 ? 9.067 13.506 -22.841 1.00 80.06 222 ASN A N 1
ATOM 1669 C CA . ASN A 1 222 ? 10.168 13.360 -23.788 1.00 80.06 222 ASN A CA 1
ATOM 1670 C C . ASN A 1 222 ? 10.963 12.071 -23.527 1.00 80.06 222 ASN A C 1
ATOM 1672 O O . ASN A 1 222 ? 10.883 11.484 -22.455 1.00 80.06 222 ASN A O 1
ATOM 1676 N N . THR A 1 223 ? 11.789 11.674 -24.493 1.00 84.38 223 THR A N 1
ATOM 1677 C CA . THR A 1 223 ? 12.624 10.462 -24.442 1.00 84.38 223 THR A CA 1
ATOM 1678 C C . THR A 1 223 ? 13.946 10.690 -23.699 1.00 84.38 223 THR A C 1
ATOM 1680 O O . THR A 1 223 ? 15.012 10.285 -24.172 1.00 84.38 223 THR A O 1
ATOM 1683 N N . ASN A 1 224 ? 13.910 11.404 -22.569 1.00 89.44 224 ASN A N 1
ATOM 1684 C CA . ASN A 1 224 ? 15.085 11.636 -21.729 1.00 89.44 224 ASN A CA 1
ATOM 1685 C C . ASN A 1 224 ? 14.953 10.934 -20.379 1.00 89.44 224 ASN A C 1
ATOM 1687 O O . ASN A 1 224 ? 13.857 10.716 -19.859 1.00 89.44 224 ASN A O 1
ATOM 1691 N N . LYS A 1 225 ? 16.107 10.671 -19.758 1.00 92.06 225 LYS A N 1
ATOM 1692 C CA . LYS A 1 225 ? 16.178 10.167 -18.386 1.00 92.06 225 LYS A CA 1
ATOM 1693 C C . LYS A 1 225 ? 15.456 11.084 -17.400 1.00 92.06 225 LYS A C 1
ATOM 1695 O O . LYS A 1 225 ? 15.531 12.313 -17.507 1.00 92.06 225 LYS A O 1
ATOM 1700 N N . LEU A 1 226 ? 14.816 10.495 -16.396 1.00 94.06 226 LEU A N 1
ATOM 1701 C CA . LEU A 1 226 ? 14.199 11.237 -15.300 1.00 94.06 226 LEU A CA 1
ATOM 1702 C C . LEU A 1 226 ? 15.228 12.131 -14.580 1.00 94.06 226 LEU A C 1
ATOM 1704 O O . LEU A 1 226 ? 16.289 11.665 -14.168 1.00 94.06 226 LEU A O 1
ATOM 1708 N N . ALA A 1 227 ? 14.907 13.420 -14.431 1.00 90.75 227 ALA A N 1
ATOM 1709 C CA . ALA A 1 227 ? 15.835 14.4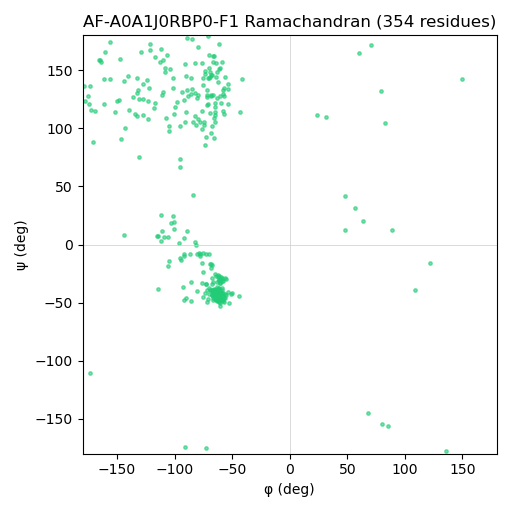18 -13.890 1.00 90.75 227 ALA A CA 1
ATOM 1710 C C . ALA A 1 227 ? 15.833 14.513 -12.353 1.00 90.75 227 ALA A C 1
ATOM 1712 O O . ALA A 1 227 ? 16.865 14.820 -11.761 1.00 90.75 227 ALA A O 1
ATOM 1713 N N . ALA A 1 228 ? 14.689 14.268 -11.708 1.00 92.62 228 ALA A N 1
ATOM 1714 C CA . ALA A 1 228 ? 14.511 14.423 -10.265 1.00 92.62 228 ALA A CA 1
ATOM 1715 C C . ALA A 1 228 ? 13.506 13.404 -9.711 1.00 92.62 228 ALA A C 1
ATOM 1717 O O . ALA A 1 228 ? 12.665 12.889 -10.447 1.00 92.62 228 ALA A O 1
ATOM 1718 N N . ALA A 1 229 ? 13.568 13.149 -8.401 1.00 95.25 229 ALA A N 1
ATOM 1719 C CA . ALA A 1 229 ? 12.691 12.198 -7.717 1.00 95.25 229 ALA A CA 1
ATOM 1720 C C . ALA A 1 229 ? 11.283 12.741 -7.422 1.00 95.25 229 ALA A C 1
ATOM 1722 O O . ALA A 1 229 ? 10.438 11.974 -6.980 1.00 95.25 229 ALA A O 1
ATOM 1723 N N . THR A 1 230 ? 11.003 14.029 -7.655 1.00 95.25 230 THR A N 1
ATOM 1724 C CA . THR A 1 230 ? 9.711 14.666 -7.329 1.00 95.25 230 THR A CA 1
ATOM 1725 C C . THR A 1 230 ? 8.480 13.902 -7.839 1.00 95.25 230 THR A C 1
ATOM 1727 O O . THR A 1 230 ? 7.532 13.752 -7.074 1.00 95.25 230 THR A O 1
ATOM 1730 N N . PRO A 1 231 ? 8.455 13.341 -9.064 1.00 95.25 231 PRO A N 1
ATOM 1731 C CA . PRO A 1 231 ? 7.295 12.561 -9.510 1.00 95.25 231 PRO A CA 1
ATOM 1732 C C . PRO A 1 231 ? 7.121 11.231 -8.754 1.00 95.25 231 PRO A C 1
ATOM 1734 O O . PRO A 1 231 ? 6.040 10.660 -8.694 1.00 95.25 231 PRO A O 1
ATOM 1737 N N . LEU A 1 232 ? 8.184 10.736 -8.124 1.00 97.62 232 LEU A N 1
ATOM 1738 C CA . LEU A 1 232 ? 8.197 9.500 -7.339 1.00 97.62 232 LEU A CA 1
ATOM 1739 C C . LEU A 1 232 ? 7.831 9.744 -5.868 1.00 97.62 232 LEU A C 1
ATOM 1741 O O . LEU A 1 232 ? 8.010 8.861 -5.014 1.00 97.62 232 LEU A O 1
ATOM 1745 N N . GLU A 1 233 ? 7.328 10.943 -5.558 1.00 95.31 233 GLU A N 1
ATOM 1746 C CA . GLU A 1 233 ? 6.838 11.274 -4.234 1.00 95.31 233 GLU A CA 1
ATOM 1747 C C . GLU A 1 233 ? 5.796 10.259 -3.764 1.00 95.31 233 GLU A C 1
ATOM 1749 O O . GLU A 1 233 ? 4.878 9.856 -4.477 1.00 95.31 233 GLU A O 1
ATOM 1754 N N . GLY A 1 234 ? 5.970 9.821 -2.521 1.00 94.81 234 GLY A N 1
ATOM 1755 C CA . GLY A 1 234 ? 5.173 8.742 -1.947 1.00 94.81 234 GLY A CA 1
ATOM 1756 C C . GLY A 1 234 ? 5.974 7.465 -1.760 1.00 94.81 234 GLY A C 1
ATOM 1757 O O . GLY A 1 234 ? 5.869 6.857 -0.694 1.00 94.81 234 GLY A O 1
ATOM 1758 N N . CYS A 1 235 ? 6.845 7.135 -2.717 1.00 98.19 235 CYS A N 1
ATOM 1759 C CA . CYS A 1 235 ? 7.893 6.135 -2.521 1.00 98.19 235 CYS A CA 1
ATOM 1760 C C . CYS A 1 235 ? 9.175 6.770 -2.006 1.00 98.19 235 CYS A C 1
ATOM 1762 O O . CYS A 1 235 ? 9.773 6.264 -1.059 1.00 98.19 235 CYS A O 1
ATOM 1764 N N . LEU A 1 236 ? 9.575 7.883 -2.626 1.00 98.06 236 LEU A N 1
ATOM 1765 C CA . LEU A 1 236 ? 10.820 8.586 -2.345 1.00 98.06 236 LEU A CA 1
ATOM 1766 C C . LEU A 1 236 ? 10.555 10.006 -1.819 1.00 98.06 236 LEU A C 1
ATOM 1768 O O . LEU A 1 236 ? 9.453 10.548 -1.962 1.00 98.06 236 LEU A O 1
ATOM 1772 N N . THR A 1 237 ? 11.557 10.597 -1.171 1.00 96.19 237 THR A N 1
ATOM 1773 C CA . THR A 1 237 ? 11.641 12.040 -0.914 1.00 96.19 237 THR A CA 1
ATOM 1774 C C . THR A 1 237 ? 12.142 12.766 -2.166 1.00 96.19 237 THR A C 1
ATOM 1776 O O . THR A 1 237 ? 12.609 12.129 -3.112 1.00 96.19 237 THR A O 1
ATOM 1779 N N . ALA A 1 238 ? 12.088 14.101 -2.181 1.00 90.94 238 ALA A N 1
ATOM 1780 C CA . ALA A 1 238 ? 12.596 14.898 -3.302 1.00 90.94 238 ALA A CA 1
ATOM 1781 C C . ALA A 1 238 ? 14.102 14.672 -3.557 1.00 90.94 238 ALA A C 1
ATOM 1783 O O . ALA A 1 238 ? 14.567 14.746 -4.695 1.00 90.94 238 ALA A O 1
ATOM 1784 N N . GLU A 1 239 ? 14.855 14.321 -2.513 1.00 89.88 239 GLU A N 1
ATOM 1785 C CA . GLU A 1 239 ? 16.284 13.989 -2.565 1.00 89.88 239 GLU A CA 1
ATOM 1786 C C . GLU A 1 239 ? 16.544 12.565 -3.095 1.00 89.88 239 GLU A C 1
ATOM 1788 O O . GLU A 1 239 ? 17.688 12.206 -3.394 1.00 89.88 239 GLU A O 1
ATOM 1793 N N . GLY A 1 240 ? 15.491 11.755 -3.242 1.00 92.06 240 GLY A N 1
ATOM 1794 C CA . GLY A 1 240 ? 15.554 10.380 -3.732 1.00 92.06 240 GLY A CA 1
ATOM 1795 C C . GLY A 1 240 ? 15.781 9.318 -2.655 1.00 92.06 240 GLY A C 1
ATOM 1796 O O . GLY A 1 240 ? 16.081 8.182 -3.008 1.00 92.06 240 GLY A O 1
ATOM 1797 N N . ALA A 1 241 ? 15.654 9.658 -1.369 1.00 94.75 241 ALA A N 1
ATOM 1798 C CA . ALA A 1 241 ? 15.694 8.680 -0.280 1.00 94.75 241 ALA A CA 1
ATOM 1799 C C . ALA A 1 241 ? 14.327 8.000 -0.101 1.00 94.75 241 ALA A C 1
ATOM 1801 O O . ALA A 1 241 ? 13.304 8.583 -0.447 1.00 94.75 241 ALA A O 1
ATOM 1802 N N . LEU A 1 242 ? 14.281 6.797 0.479 1.00 96.88 242 LEU A N 1
ATOM 1803 C CA . LEU A 1 242 ? 13.017 6.123 0.798 1.00 96.88 242 LEU A CA 1
ATOM 1804 C C . LEU A 1 242 ? 12.145 6.983 1.729 1.00 96.88 242 LEU A C 1
ATOM 1806 O O . LEU A 1 242 ? 12.587 7.443 2.784 1.00 96.88 242 LEU A O 1
ATOM 1810 N N . LYS A 1 243 ? 10.876 7.170 1.361 1.00 95.06 243 LYS A N 1
ATOM 1811 C CA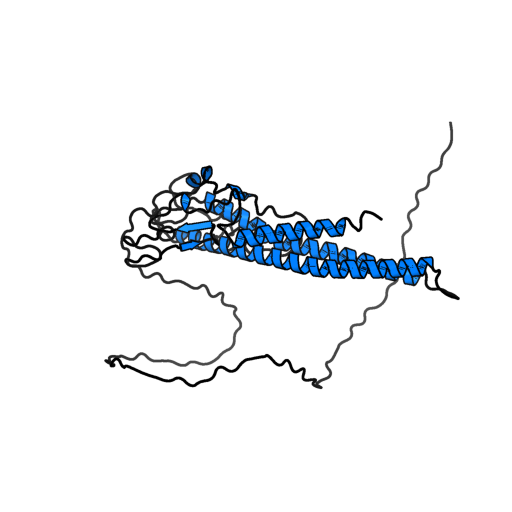 . LYS A 1 243 ? 9.904 7.919 2.161 1.00 95.06 243 LYS A CA 1
ATOM 1812 C C . LYS A 1 243 ? 9.287 7.010 3.214 1.00 95.06 243 LYS A C 1
ATOM 1814 O O . LYS A 1 243 ? 8.422 6.188 2.912 1.00 95.06 243 LYS A O 1
ATOM 1819 N N . LEU A 1 244 ? 9.706 7.188 4.459 1.00 92.69 244 LEU A N 1
ATOM 1820 C CA . LEU A 1 244 ? 9.223 6.384 5.577 1.00 92.69 244 LEU A CA 1
ATOM 1821 C C . LEU A 1 244 ? 7.786 6.760 5.983 1.00 92.69 244 LEU A C 1
ATOM 1823 O O . LEU A 1 244 ? 7.377 7.918 5.831 1.00 92.69 244 LEU A O 1
ATOM 1827 N N . PRO A 1 245 ? 6.998 5.800 6.504 1.00 90.75 245 PRO A N 1
ATOM 1828 C CA . PRO A 1 245 ? 5.731 6.121 7.143 1.00 90.75 245 PRO A CA 1
ATOM 1829 C C . PRO A 1 245 ? 5.969 7.017 8.363 1.00 90.75 245 PRO A C 1
ATOM 1831 O O . PRO A 1 245 ? 7.003 6.948 9.022 1.00 90.75 245 PRO A O 1
ATOM 1834 N N . THR A 1 246 ? 4.984 7.854 8.672 1.00 90.19 246 THR A N 1
ATOM 1835 C CA . THR A 1 246 ? 5.002 8.719 9.856 1.00 90.19 246 THR A CA 1
ATOM 1836 C C . THR A 1 246 ? 4.003 8.220 10.883 1.00 90.19 246 THR A C 1
ATOM 1838 O O . THR A 1 246 ? 2.977 7.632 10.530 1.00 90.19 246 THR A O 1
ATOM 1841 N N . GLU A 1 247 ? 4.284 8.485 12.153 1.00 90.06 247 GLU A N 1
ATOM 1842 C CA . GLU A 1 247 ? 3.346 8.219 13.238 1.00 90.06 247 GLU A CA 1
ATOM 1843 C C . GLU A 1 247 ? 2.092 9.105 13.138 1.00 90.06 247 GLU A C 1
ATOM 1845 O O . GLU A 1 247 ? 2.049 10.114 12.420 1.00 90.06 247 GLU A O 1
ATOM 1850 N N . GLY A 1 248 ? 1.042 8.696 13.847 1.00 91.94 248 GLY A N 1
ATOM 1851 C CA . GLY A 1 248 ? -0.201 9.447 13.983 1.00 91.94 248 GLY A CA 1
ATOM 1852 C C . GLY A 1 248 ? -1.450 8.586 13.839 1.00 91.94 248 GLY A C 1
ATOM 1853 O O . GLY A 1 248 ? -1.385 7.374 13.641 1.00 91.94 248 GLY A O 1
ATOM 1854 N N . ALA A 1 249 ? -2.596 9.252 13.917 1.00 92.38 249 ALA A N 1
ATOM 1855 C CA . ALA A 1 249 ? -3.915 8.669 13.739 1.00 92.38 249 ALA A CA 1
ATOM 1856 C C . ALA A 1 249 ? -4.715 9.547 12.770 1.00 92.38 249 ALA A C 1
ATOM 1858 O O . ALA A 1 249 ? -4.715 10.769 12.910 1.00 92.38 249 ALA A O 1
ATOM 1859 N N . ASP A 1 250 ? -5.373 8.931 11.791 1.00 92.75 250 ASP A N 1
ATOM 1860 C CA . ASP A 1 250 ? -6.207 9.626 10.806 1.00 92.75 250 ASP A CA 1
ATOM 1861 C C . ASP A 1 250 ? -7.539 8.891 10.676 1.00 92.75 250 ASP A C 1
ATOM 1863 O O . ASP A 1 250 ? -7.577 7.672 10.521 1.00 92.75 250 ASP A O 1
ATOM 1867 N N . GLN A 1 251 ? -8.639 9.631 10.759 1.00 90.94 251 GLN A N 1
ATOM 1868 C CA . GLN A 1 251 ? -9.980 9.073 10.632 1.00 90.94 251 GLN A CA 1
ATOM 1869 C C . GLN A 1 251 ? -10.329 8.728 9.181 1.00 90.94 251 GLN A C 1
ATOM 1871 O O . GLN A 1 251 ? -11.191 7.878 8.936 1.00 90.94 251 GLN A O 1
ATOM 1876 N N . THR A 1 252 ? -9.670 9.372 8.218 1.00 90.44 252 THR A N 1
ATOM 1877 C CA . THR A 1 252 ? -9.975 9.239 6.797 1.00 90.44 252 THR A CA 1
ATOM 1878 C C . THR A 1 252 ? -9.526 7.873 6.287 1.00 90.44 252 THR A C 1
ATOM 1880 O O . THR A 1 252 ? -8.331 7.565 6.315 1.00 90.44 252 THR A O 1
ATOM 1883 N N . PRO A 1 253 ? -10.440 7.039 5.759 1.00 90.56 253 PRO A N 1
ATOM 1884 C CA . PRO A 1 253 ? -10.039 5.762 5.202 1.00 90.56 253 PRO A CA 1
ATOM 1885 C C . PRO A 1 253 ? -9.185 5.970 3.942 1.00 90.56 253 PRO A C 1
ATOM 1887 O O . PRO A 1 253 ? -9.617 6.664 3.014 1.00 90.56 253 PRO A O 1
ATOM 1890 N N . PRO A 1 254 ? -8.003 5.341 3.847 1.00 94.75 254 PRO A N 1
ATOM 1891 C CA . PRO A 1 254 ? -7.150 5.489 2.680 1.00 94.75 254 PRO A CA 1
ATOM 1892 C C . PRO A 1 254 ? -7.778 4.858 1.433 1.00 94.75 254 PRO A C 1
ATOM 1894 O O . PRO A 1 254 ? -8.466 3.828 1.485 1.00 94.75 254 PRO A O 1
ATOM 1897 N N . LYS A 1 255 ? -7.510 5.488 0.286 1.00 94.19 255 LYS A N 1
ATOM 1898 C CA . LYS A 1 255 ? -7.990 5.077 -1.040 1.00 94.19 255 LYS A CA 1
ATOM 1899 C C . LYS A 1 255 ? -6.939 4.225 -1.754 1.00 94.19 255 LYS A C 1
ATOM 1901 O O . LYS A 1 255 ? -6.368 4.653 -2.752 1.00 94.19 255 LYS A O 1
ATOM 1906 N N . VAL A 1 256 ? -6.676 3.028 -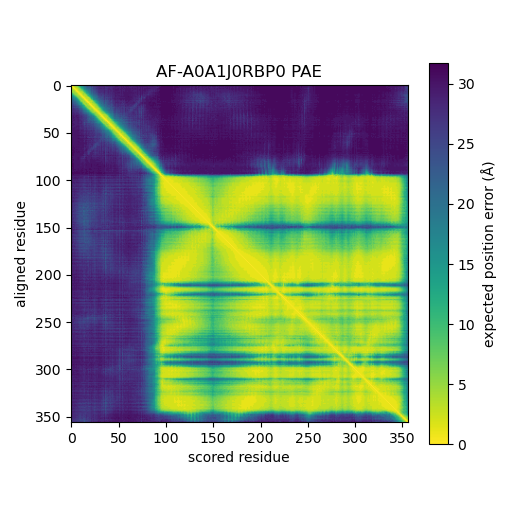1.229 1.00 94.81 256 VAL A N 1
ATOM 1907 C CA . VAL A 1 256 ? -5.657 2.111 -1.781 1.00 94.81 256 VAL A CA 1
ATOM 1908 C C . VAL A 1 256 ? -5.973 1.668 -3.217 1.00 94.81 256 VAL A C 1
ATOM 1910 O O . VAL A 1 256 ? -5.061 1.435 -3.999 1.00 94.81 256 VAL A O 1
ATOM 1913 N N . ASP A 1 257 ? -7.250 1.663 -3.609 1.00 93.38 257 ASP A N 1
ATOM 1914 C CA . ASP A 1 257 ? -7.680 1.254 -4.953 1.00 93.38 257 ASP A CA 1
ATOM 1915 C C . ASP A 1 257 ? -7.767 2.419 -5.961 1.00 93.38 257 ASP A C 1
ATOM 1917 O O . ASP A 1 257 ? -8.202 2.221 -7.096 1.00 93.38 257 ASP A O 1
ATOM 1921 N N . LYS A 1 258 ? -7.351 3.643 -5.585 1.00 93.44 258 LYS A N 1
ATOM 1922 C CA . LYS A 1 258 ? -7.450 4.848 -6.440 1.00 93.44 258 LYS A CA 1
ATOM 1923 C C . LYS A 1 258 ? -6.862 4.621 -7.838 1.00 93.44 258 LYS A C 1
ATOM 1925 O O . LYS A 1 258 ? -7.461 5.026 -8.829 1.00 93.44 258 LYS A O 1
ATOM 1930 N N . ASN A 1 259 ? -5.715 3.947 -7.906 1.00 93.50 259 ASN A N 1
ATOM 1931 C CA . ASN A 1 259 ? -4.962 3.727 -9.141 1.00 93.50 259 ASN A CA 1
ATOM 1932 C C . ASN A 1 259 ? -5.131 2.311 -9.708 1.00 93.50 259 ASN A C 1
ATOM 1934 O O . ASN A 1 259 ? -4.357 1.891 -10.563 1.00 93.50 259 ASN A O 1
ATOM 1938 N N . LYS A 1 260 ? -6.170 1.577 -9.290 1.00 91.62 260 LYS A N 1
ATOM 1939 C CA . LYS A 1 260 ? -6.441 0.201 -9.739 1.00 91.62 260 LYS A CA 1
ATOM 1940 C C . LYS A 1 260 ? -6.551 0.058 -11.268 1.00 91.62 260 LYS A C 1
ATOM 1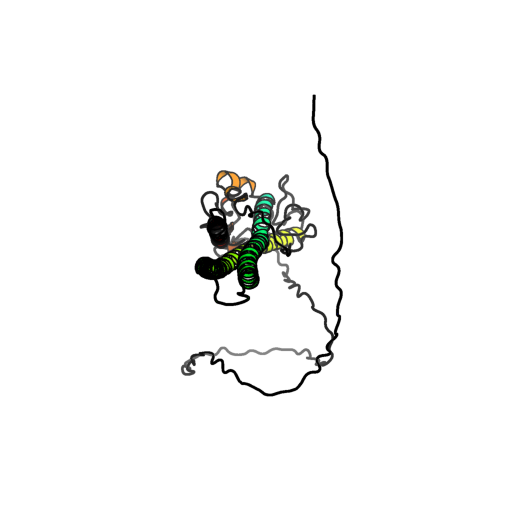942 O O . LYS A 1 260 ? -6.203 -0.971 -11.823 1.00 91.62 260 LYS A O 1
ATOM 1947 N N . LYS A 1 261 ? -6.992 1.105 -11.973 1.00 92.06 261 LYS A N 1
ATOM 1948 C CA . LYS A 1 261 ? -7.118 1.118 -13.446 1.00 92.06 261 LYS A CA 1
ATOM 1949 C C . LYS A 1 261 ? -5.924 1.747 -14.176 1.00 92.06 261 LYS A C 1
ATOM 1951 O O . LYS A 1 261 ? -5.941 1.821 -15.406 1.00 92.06 261 LYS A O 1
ATOM 1956 N N . ALA A 1 262 ? -4.895 2.197 -13.450 1.00 90.12 262 ALA A N 1
ATOM 1957 C CA . ALA A 1 262 ? -3.735 2.871 -14.039 1.00 90.12 262 ALA A CA 1
ATOM 1958 C C . ALA A 1 262 ? -3.011 1.990 -15.066 1.00 90.12 262 ALA A C 1
ATOM 1960 O O . ALA A 1 262 ? -2.516 2.497 -16.064 1.00 90.12 262 ALA A O 1
ATOM 1961 N N . TYR A 1 263 ? -3.035 0.672 -14.860 1.00 89.88 263 TYR A N 1
ATOM 1962 C CA . TYR A 1 263 ? -2.383 -0.306 -15.727 1.00 89.88 263 TYR A CA 1
ATOM 1963 C C . TYR A 1 263 ? -3.385 -1.182 -16.483 1.00 89.88 263 TYR A C 1
ATOM 1965 O O . TYR A 1 263 ? -3.061 -2.319 -16.813 1.00 89.88 263 TYR A O 1
ATOM 1973 N N . SER A 1 264 ? -4.610 -0.714 -16.728 1.00 91.06 264 SER A N 1
ATOM 1974 C CA . SER A 1 264 ? -5.549 -1.460 -17.581 1.00 91.06 264 SER A CA 1
ATOM 1975 C C . SER A 1 264 ? -4.979 -1.669 -18.986 1.00 91.06 264 SER A C 1
ATOM 1977 O O . SER A 1 264 ? -4.121 -0.893 -19.411 1.00 91.06 264 SER A O 1
ATOM 1979 N N . GLU A 1 265 ? -5.444 -2.684 -19.715 1.00 86.81 265 GLU A N 1
ATOM 1980 C CA . GLU A 1 265 ? -5.035 -2.937 -21.107 1.00 86.81 265 GLU A CA 1
ATOM 1981 C C . GLU A 1 265 ? -4.984 -1.661 -21.970 1.00 86.81 265 GLU A C 1
ATOM 1983 O O . GLU A 1 265 ? -3.975 -1.399 -22.626 1.00 86.81 265 GLU A O 1
ATOM 1988 N N . ALA A 1 266 ? -6.004 -0.805 -21.859 1.00 87.25 266 ALA A N 1
ATOM 1989 C CA . ALA A 1 266 ? -6.099 0.465 -22.581 1.00 87.25 266 ALA A CA 1
ATOM 1990 C C . ALA A 1 266 ? -5.022 1.503 -22.197 1.00 87.25 266 ALA A C 1
ATOM 1992 O O . ALA A 1 266 ? -4.687 2.364 -23.006 1.00 87.25 266 ALA A O 1
ATOM 1993 N N . ASN A 1 267 ? -4.466 1.427 -20.984 1.00 88.25 267 ASN A N 1
ATOM 1994 C CA . ASN A 1 267 ? -3.542 2.427 -20.437 1.00 88.25 267 ASN A CA 1
ATOM 1995 C C . ASN A 1 267 ? -2.076 1.965 -20.431 1.00 88.25 267 ASN A C 1
ATOM 1997 O O . ASN A 1 267 ? -1.171 2.775 -20.268 1.00 88.25 267 ASN A O 1
ATOM 2001 N N . ARG A 1 268 ? -1.791 0.673 -20.622 1.00 85.44 268 ARG A N 1
ATOM 2002 C CA . ARG A 1 268 ? -0.424 0.128 -20.485 1.00 85.44 268 ARG A CA 1
ATOM 2003 C C . ARG A 1 268 ? 0.595 0.691 -21.470 1.00 85.44 268 ARG A C 1
ATOM 2005 O O . ARG A 1 268 ? 1.783 0.720 -21.165 1.00 85.44 268 ARG A O 1
ATOM 2012 N N . GLN A 1 269 ? 0.154 1.130 -22.646 1.00 86.19 269 GLN A N 1
ATOM 2013 C CA . GLN A 1 269 ? 1.059 1.739 -23.623 1.00 86.19 269 GLN A CA 1
ATOM 2014 C C . GLN A 1 269 ? 1.599 3.087 -23.134 1.00 86.19 269 GLN A C 1
ATOM 2016 O O . GLN A 1 269 ? 2.727 3.442 -23.458 1.00 86.19 269 GLN A O 1
ATOM 2021 N N . SER A 1 270 ? 0.847 3.817 -22.301 1.00 84.62 270 SER A N 1
ATOM 2022 C CA . SER A 1 270 ? 1.287 5.118 -21.787 1.00 84.62 270 SER A CA 1
ATOM 2023 C C . SER A 1 270 ? 2.355 5.009 -20.699 1.00 84.62 270 SER A C 1
ATOM 2025 O O . SER A 1 270 ? 2.884 6.030 -20.282 1.00 84.62 270 SER A O 1
ATOM 2027 N N . VAL A 1 271 ? 2.670 3.801 -20.221 1.00 87.31 271 VAL A N 1
ATOM 2028 C CA . VAL A 1 271 ? 3.671 3.564 -19.167 1.00 87.31 271 VAL A CA 1
ATOM 2029 C C . VAL A 1 271 ? 4.923 2.835 -19.679 1.00 87.31 271 VAL A C 1
ATOM 2031 O O . VAL A 1 271 ? 5.830 2.537 -18.897 1.00 87.31 271 VAL A O 1
ATOM 2034 N N . LEU A 1 272 ? 4.992 2.564 -20.987 1.00 89.06 272 LEU A N 1
ATOM 2035 C CA . LEU A 1 272 ? 6.172 2.027 -21.663 1.00 89.06 272 LEU A CA 1
ATOM 2036 C C . LEU A 1 272 ? 7.016 3.178 -22.229 1.00 89.06 272 LEU A C 1
ATOM 2038 O O . LEU A 1 272 ? 6.480 4.075 -22.880 1.00 89.06 272 LEU A O 1
ATOM 2042 N N . GLY A 1 273 ? 8.321 3.158 -21.961 1.00 87.50 273 GLY A N 1
ATOM 2043 C CA . GLY A 1 273 ? 9.276 4.115 -22.523 1.00 87.50 273 GLY A CA 1
ATOM 2044 C C . GLY A 1 273 ? 9.891 3.637 -23.838 1.00 87.50 273 GLY A C 1
ATOM 2045 O O . GLY A 1 273 ? 9.514 2.598 -24.393 1.00 87.50 273 GLY A O 1
ATOM 2046 N N . GLN A 1 274 ? 10.852 4.408 -24.335 1.00 86.31 274 GLN A N 1
ATOM 2047 C CA . GLN A 1 274 ? 11.656 4.078 -25.510 1.00 86.31 274 GLN A CA 1
ATOM 2048 C C . GLN A 1 274 ? 12.913 3.281 -25.138 1.00 86.31 274 GLN A C 1
ATOM 2050 O O . GLN A 1 274 ? 13.186 2.997 -23.968 1.00 86.31 274 GLN A O 1
ATOM 2055 N N . ASP A 1 275 ? 13.674 2.896 -26.160 1.00 84.69 275 ASP A N 1
ATOM 2056 C CA . ASP A 1 275 ? 14.916 2.143 -26.008 1.00 84.69 275 ASP A CA 1
ATOM 2057 C C . ASP A 1 275 ? 15.962 2.994 -25.277 1.00 84.69 275 ASP A C 1
ATOM 2059 O O . ASP A 1 275 ? 16.316 4.097 -25.698 1.00 84.69 275 ASP A O 1
ATOM 2063 N N . SER A 1 276 ? 16.447 2.482 -24.148 1.00 84.12 276 SER A N 1
ATOM 2064 C CA . SER A 1 276 ? 17.271 3.240 -23.200 1.00 84.12 276 SER A CA 1
ATOM 2065 C C . SER A 1 276 ? 18.358 2.395 -22.542 1.00 84.12 276 SER A C 1
ATOM 2067 O O . SER A 1 276 ? 18.978 2.836 -21.574 1.00 84.12 276 SER A O 1
ATOM 2069 N N . LYS A 1 277 ? 18.557 1.152 -22.992 1.00 87.62 277 LYS A N 1
ATOM 2070 C CA . LYS A 1 277 ? 19.528 0.204 -22.427 1.00 87.62 277 LYS A CA 1
ATOM 2071 C C . LYS A 1 277 ? 19.317 -0.055 -20.927 1.00 87.62 277 LYS A C 1
ATOM 2073 O O . LYS A 1 277 ? 20.277 -0.294 -20.188 1.00 87.62 277 LYS A O 1
ATOM 2078 N N . CYS A 1 278 ? 18.073 0.010 -20.442 1.00 89.19 278 CYS A N 1
ATOM 2079 C CA . CYS A 1 278 ? 17.768 -0.378 -19.068 1.00 89.19 278 CYS A CA 1
ATOM 2080 C C . CYS A 1 278 ? 17.931 -1.892 -18.894 1.00 89.19 278 CYS A C 1
ATOM 2082 O O . CYS A 1 278 ? 17.167 -2.685 -19.436 1.00 89.19 278 CYS A O 1
ATOM 2084 N N . ARG A 1 279 ? 18.912 -2.327 -18.103 1.00 88.19 279 ARG A N 1
ATOM 2085 C CA . ARG A 1 279 ? 19.136 -3.766 -17.864 1.00 88.19 279 ARG A CA 1
ATOM 2086 C C . ARG A 1 279 ? 18.129 -4.395 -16.898 1.00 88.19 279 ARG A C 1
ATOM 2088 O O . ARG A 1 279 ? 18.003 -5.611 -16.863 1.00 88.19 279 ARG A O 1
ATOM 2095 N N . LEU A 1 280 ? 17.399 -3.576 -16.136 1.00 90.62 280 LEU A N 1
ATOM 2096 C CA . LEU A 1 280 ? 16.347 -4.031 -15.218 1.00 90.62 280 LEU A CA 1
ATOM 2097 C C . LEU A 1 280 ? 15.040 -4.387 -15.940 1.00 90.62 280 LEU A C 1
ATOM 2099 O O . LEU A 1 280 ? 14.118 -4.905 -15.321 1.00 90.62 280 LEU A O 1
ATOM 2103 N N . THR A 1 281 ? 14.919 -4.111 -17.232 1.00 90.75 281 THR A N 1
ATOM 2104 C CA . THR A 1 281 ? 13.683 -4.333 -17.997 1.00 90.75 281 THR A CA 1
ATOM 2105 C C . THR A 1 281 ? 13.845 -5.396 -19.072 1.00 90.75 281 THR A C 1
ATOM 2107 O O . THR A 1 281 ? 12.928 -5.602 -19.858 1.00 90.75 281 THR A O 1
ATOM 2110 N N . THR A 1 282 ? 14.984 -6.093 -19.106 1.00 86.00 282 THR A N 1
ATOM 2111 C CA . THR A 1 282 ? 15.238 -7.158 -20.074 1.00 86.00 282 THR A CA 1
ATOM 2112 C C . THR A 1 282 ? 15.674 -8.446 -19.397 1.00 86.00 282 THR A C 1
ATOM 2114 O O . THR A 1 282 ? 16.456 -8.459 -18.443 1.00 86.00 282 THR A O 1
ATOM 2117 N N . THR A 1 283 ? 15.128 -9.544 -19.902 1.00 84.19 283 THR A N 1
ATOM 2118 C CA . THR A 1 283 ? 15.510 -10.920 -19.553 1.00 84.19 283 THR A CA 1
ATOM 2119 C C . THR A 1 283 ? 16.211 -11.612 -20.724 1.00 84.19 283 THR A C 1
ATOM 2121 O O . THR A 1 283 ? 16.395 -12.828 -20.693 1.00 84.19 283 THR A O 1
ATOM 2124 N N . ASP A 1 284 ? 16.586 -10.847 -21.760 1.00 77.06 284 ASP A N 1
ATOM 2125 C CA . ASP A 1 284 ? 17.255 -11.358 -22.955 1.00 77.06 284 ASP A CA 1
ATOM 2126 C C . ASP A 1 284 ? 18.557 -12.102 -22.601 1.00 77.06 284 ASP A C 1
ATOM 2128 O O . ASP A 1 284 ? 19.387 -11.652 -21.806 1.00 77.06 284 ASP A O 1
ATOM 2132 N N . ASN A 1 285 ? 18.727 -13.266 -23.224 1.00 72.75 285 ASN A N 1
ATOM 2133 C CA . ASN A 1 285 ? 19.894 -14.127 -23.088 1.00 72.75 285 ASN A CA 1
ATOM 2134 C C . ASN A 1 285 ? 21.023 -13.755 -24.067 1.00 72.75 285 ASN A C 1
ATOM 2136 O O . ASN A 1 285 ? 22.120 -14.306 -23.959 1.00 72.75 285 ASN A O 1
ATOM 2140 N N . THR A 1 286 ? 20.781 -12.842 -25.010 1.00 69.06 286 THR A N 1
ATOM 2141 C CA . THR A 1 286 ? 21.747 -12.454 -26.047 1.00 69.06 286 THR A CA 1
ATOM 2142 C C . THR A 1 286 ? 22.587 -11.265 -25.605 1.00 69.06 286 THR A C 1
ATOM 2144 O O . THR A 1 286 ? 23.812 -11.314 -25.683 1.00 69.06 286 THR A O 1
ATOM 2147 N N . ASN A 1 287 ? 21.945 -10.222 -25.083 1.00 63.31 287 ASN A N 1
ATOM 2148 C CA . ASN A 1 287 ? 22.600 -8.948 -24.775 1.00 63.31 287 ASN A CA 1
ATOM 2149 C C . ASN A 1 287 ? 22.837 -8.713 -23.273 1.00 63.31 287 ASN A C 1
ATOM 2151 O O . ASN A 1 287 ? 23.299 -7.645 -22.862 1.00 63.31 287 ASN A O 1
ATOM 2155 N N . GLY A 1 288 ? 22.549 -9.733 -22.460 1.00 65.38 288 GLY A N 1
ATOM 2156 C CA . GLY A 1 288 ? 22.592 -9.657 -21.007 1.00 65.38 288 GLY A CA 1
ATOM 2157 C C . GLY A 1 288 ? 21.464 -8.798 -20.429 1.00 65.38 288 GLY A C 1
ATOM 2158 O O . GLY A 1 288 ? 20.727 -8.108 -21.123 1.00 65.38 288 GLY A O 1
ATOM 2159 N N . GLY A 1 289 ? 21.341 -8.829 -19.107 1.00 79.12 289 GLY A N 1
ATOM 2160 C CA . GLY A 1 289 ? 20.282 -8.135 -18.373 1.00 79.12 289 GLY A CA 1
ATOM 2161 C C . GLY A 1 289 ? 20.559 -8.265 -16.888 1.00 79.12 289 GLY A C 1
ATOM 2162 O O . GLY A 1 289 ? 21.578 -7.771 -16.406 1.00 79.12 289 GLY A O 1
ATOM 2163 N N . TYR A 1 290 ? 19.728 -9.036 -16.196 1.00 81.19 290 TYR A N 1
ATOM 2164 C CA . TYR A 1 290 ? 19.963 -9.472 -14.814 1.00 81.19 290 TYR A CA 1
ATOM 2165 C C . TYR A 1 290 ? 21.249 -10.276 -14.615 1.00 81.19 290 TYR A C 1
ATOM 2167 O O . TYR A 1 290 ? 21.838 -10.248 -13.537 1.00 81.19 290 TYR A O 1
ATOM 2175 N N . VAL A 1 291 ? 21.694 -10.984 -15.652 1.00 77.12 291 VAL A N 1
ATOM 2176 C CA . VAL A 1 291 ? 22.956 -11.726 -15.666 1.00 77.12 291 VAL A CA 1
ATOM 2177 C C . VAL A 1 291 ? 23.977 -11.032 -16.559 1.00 77.12 291 VAL A C 1
ATOM 2179 O O . VAL A 1 291 ? 23.632 -10.334 -17.517 1.00 77.12 291 VAL A O 1
ATOM 2182 N N . HIS A 1 292 ? 25.248 -11.168 -16.180 1.00 65.75 292 HIS A N 1
ATOM 2183 C CA . HIS A 1 292 ? 26.376 -10.509 -16.838 1.00 65.75 292 HIS A CA 1
ATOM 2184 C C . HIS A 1 292 ? 26.715 -11.118 -18.208 1.00 65.75 292 HIS A C 1
ATOM 2186 O O . HIS A 1 292 ? 27.096 -10.385 -19.112 1.00 65.75 292 HIS A O 1
ATOM 2192 N N . SER A 1 293 ? 26.547 -12.431 -18.369 1.00 67.62 293 SER A N 1
ATOM 2193 C CA . SER A 1 293 ? 26.774 -13.169 -19.616 1.00 67.62 293 SER A CA 1
ATOM 2194 C C . SER A 1 293 ? 25.499 -13.887 -20.068 1.00 67.62 293 SER A C 1
ATOM 2196 O O . SER A 1 293 ? 24.508 -13.905 -19.337 1.00 67.62 293 SER A O 1
ATOM 2198 N N . HIS A 1 294 ? 25.533 -14.469 -21.272 1.00 65.44 294 HIS A N 1
ATOM 2199 C CA . HIS A 1 294 ? 24.431 -15.228 -21.862 1.00 65.44 294 HIS A CA 1
ATOM 2200 C C . HIS A 1 294 ? 23.763 -16.167 -20.851 1.00 65.44 294 HIS A C 1
ATOM 2202 O O . HIS A 1 294 ? 24.372 -17.125 -20.375 1.00 65.44 294 HIS A O 1
ATOM 2208 N N . GLY A 1 295 ? 22.504 -15.888 -20.521 1.00 65.81 295 GLY A N 1
ATOM 2209 C CA . GLY A 1 295 ? 21.747 -16.670 -19.555 1.00 65.81 295 GLY A CA 1
ATOM 2210 C C . GLY A 1 295 ? 20.293 -16.228 -19.502 1.00 65.81 295 GLY A C 1
ATOM 2211 O O . GLY A 1 295 ? 19.996 -15.038 -19.495 1.00 65.81 295 GLY A O 1
ATOM 2212 N N . ASN A 1 296 ? 19.383 -17.200 -19.473 1.00 71.50 296 ASN A N 1
ATOM 2213 C CA . ASN A 1 296 ? 17.965 -16.948 -19.259 1.00 71.50 296 ASN A CA 1
ATOM 2214 C C . ASN A 1 296 ? 17.689 -16.999 -17.751 1.00 71.50 296 ASN A C 1
ATOM 2216 O O . ASN A 1 296 ? 17.822 -18.055 -17.134 1.00 71.50 296 ASN A O 1
ATOM 2220 N N . VAL A 1 297 ? 17.314 -15.863 -17.162 1.00 77.88 297 VAL A N 1
ATOM 2221 C CA . VAL A 1 297 ? 16.915 -15.785 -15.744 1.00 77.88 297 VAL A CA 1
ATOM 2222 C C . VAL A 1 297 ? 15.462 -16.203 -15.507 1.00 77.88 297 VAL A C 1
ATOM 2224 O O . VAL A 1 297 ? 14.995 -16.216 -14.371 1.00 77.88 297 VAL A O 1
ATOM 2227 N N . GLY A 1 298 ? 14.750 -16.567 -16.571 1.00 83.88 298 GLY A N 1
ATOM 2228 C CA . GLY A 1 298 ? 13.330 -16.856 -16.549 1.00 83.88 298 GLY A CA 1
ATOM 2229 C C . GLY A 1 298 ? 12.517 -15.598 -16.274 1.00 83.88 298 GLY A C 1
ATOM 2230 O O . GLY A 1 298 ? 12.856 -14.497 -16.703 1.00 83.88 298 GLY A O 1
ATOM 2231 N N . THR A 1 299 ? 11.418 -15.779 -15.547 1.00 89.56 299 THR A N 1
ATOM 2232 C CA . THR A 1 299 ? 10.531 -14.677 -15.180 1.00 89.56 299 THR A CA 1
ATOM 2233 C C . THR A 1 299 ? 11.076 -13.908 -13.985 1.00 89.56 299 THR A C 1
ATOM 2235 O O . THR A 1 299 ? 11.300 -14.487 -12.923 1.00 89.56 299 THR A O 1
ATOM 2238 N N . VAL A 1 300 ? 11.217 -12.594 -14.139 1.00 91.19 300 VAL A N 1
ATOM 2239 C CA . VAL A 1 300 ? 11.553 -11.679 -13.047 1.00 91.19 300 VAL A CA 1
ATOM 2240 C C . VAL A 1 300 ? 10.349 -10.810 -12.720 1.00 91.19 300 VAL A C 1
ATOM 2242 O O . VAL A 1 300 ? 9.747 -10.204 -13.607 1.00 91.19 300 VAL A O 1
ATOM 2245 N N . THR A 1 301 ? 10.020 -10.724 -11.433 1.00 94.50 301 THR A N 1
ATOM 2246 C CA . THR A 1 301 ? 8.869 -9.972 -10.935 1.00 94.50 301 THR A CA 1
ATOM 2247 C C . THR A 1 301 ? 9.303 -8.912 -9.930 1.00 94.50 301 THR A C 1
ATOM 2249 O O . THR A 1 301 ? 10.053 -9.193 -8.998 1.00 94.50 301 THR A O 1
ATOM 2252 N N . TRP A 1 302 ? 8.766 -7.705 -10.085 1.00 97.06 302 TRP A N 1
ATOM 2253 C CA . TRP A 1 302 ? 8.984 -6.558 -9.207 1.00 97.06 302 TRP A CA 1
ATOM 2254 C C . TRP A 1 302 ? 7.682 -6.042 -8.613 1.00 97.06 302 TRP A C 1
ATOM 2256 O O . TRP A 1 302 ? 6.587 -6.410 -9.054 1.00 97.06 302 TRP A O 1
ATOM 2266 N N . ALA A 1 303 ? 7.808 -5.174 -7.604 1.00 96.81 303 ALA A N 1
ATOM 2267 C CA . ALA A 1 303 ? 6.685 -4.509 -6.950 1.00 96.81 303 ALA A CA 1
ATOM 2268 C C . ALA A 1 303 ? 5.554 -5.492 -6.582 1.00 96.81 303 ALA A C 1
ATOM 2270 O O . ALA A 1 303 ? 4.374 -5.238 -6.814 1.00 96.81 303 ALA A O 1
ATOM 2271 N N . GLY A 1 304 ? 5.929 -6.669 -6.066 1.00 95.12 304 GLY A N 1
ATOM 2272 C CA . GLY A 1 304 ? 4.985 -7.696 -5.626 1.00 95.12 304 GLY A CA 1
ATOM 2273 C C . GLY A 1 304 ? 4.090 -8.288 -6.719 1.00 95.12 304 GLY A C 1
ATOM 2274 O O . GLY A 1 304 ? 3.033 -8.816 -6.383 1.00 95.12 304 GLY A O 1
ATOM 2275 N N . GLY A 1 305 ? 4.462 -8.179 -7.997 1.00 95.44 305 GLY A N 1
ATOM 2276 C CA . GLY A 1 305 ? 3.650 -8.663 -9.119 1.00 95.44 305 GLY A CA 1
ATOM 2277 C C . GLY A 1 305 ? 3.272 -7.587 -10.128 1.00 95.44 305 GLY A C 1
ATOM 2278 O O . GLY A 1 305 ? 2.885 -7.924 -11.241 1.00 95.44 305 GLY A O 1
ATOM 2279 N N . TYR A 1 306 ? 3.396 -6.301 -9.780 1.00 94.81 306 TYR A N 1
ATOM 2280 C CA . TYR A 1 306 ? 2.993 -5.215 -10.680 1.00 94.81 306 TYR A CA 1
ATOM 2281 C C . TYR A 1 306 ? 3.809 -5.138 -11.961 1.00 94.81 306 TYR A C 1
ATOM 2283 O O . TYR A 1 306 ? 3.287 -4.648 -12.954 1.00 94.81 306 TYR A O 1
ATOM 2291 N N . LEU A 1 307 ? 5.054 -5.600 -11.934 1.00 94.81 307 LEU A N 1
ATOM 2292 C CA . LEU A 1 307 ? 5.957 -5.616 -13.074 1.00 94.81 307 LEU A CA 1
ATOM 2293 C C . LEU A 1 307 ? 6.496 -7.028 -13.243 1.00 94.81 307 LEU A C 1
ATOM 2295 O O . LEU A 1 307 ? 7.035 -7.592 -12.294 1.00 94.81 307 LEU A O 1
ATOM 2299 N N . THR A 1 308 ? 6.344 -7.599 -14.431 1.00 94.00 308 THR A N 1
ATOM 2300 C CA . THR A 1 308 ? 6.820 -8.944 -14.754 1.00 94.00 308 THR A CA 1
ATOM 2301 C C . THR A 1 308 ? 7.489 -8.950 -16.124 1.00 94.00 308 THR A C 1
ATOM 2303 O O . THR A 1 308 ? 6.892 -8.533 -17.113 1.00 94.00 308 THR A O 1
ATOM 2306 N N . PHE A 1 309 ? 8.717 -9.458 -16.183 1.00 90.44 309 PHE A N 1
ATOM 2307 C CA . PHE A 1 309 ? 9.499 -9.625 -17.408 1.00 90.44 309 PHE A CA 1
ATOM 2308 C C . PHE A 1 309 ? 9.756 -11.117 -17.613 1.00 90.44 309 PHE A C 1
ATOM 2310 O O . PHE A 1 309 ? 10.277 -11.766 -16.710 1.00 90.44 309 PHE A O 1
ATOM 2317 N N . THR A 1 310 ? 9.339 -11.679 -18.749 1.00 83.12 310 THR A N 1
ATOM 2318 C CA . THR A 1 310 ? 9.278 -13.141 -18.949 1.00 83.12 310 THR A CA 1
ATOM 2319 C C . THR A 1 310 ? 10.234 -13.671 -20.013 1.00 83.12 310 THR A C 1
ATOM 2321 O O . THR A 1 310 ? 10.772 -14.761 -19.835 1.00 83.12 310 THR A O 1
ATOM 2324 N N . ALA A 1 311 ? 10.421 -12.944 -21.115 1.00 77.94 311 ALA A N 1
ATOM 2325 C CA . ALA A 1 311 ? 11.389 -13.267 -22.158 1.00 77.94 311 ALA A CA 1
ATOM 2326 C C . ALA A 1 311 ? 11.671 -12.023 -23.012 1.00 77.94 311 ALA A C 1
ATOM 2328 O O . ALA A 1 311 ? 10.755 -11.482 -23.631 1.00 77.94 311 ALA A O 1
ATOM 2329 N N . GLY A 1 312 ? 12.932 -11.592 -23.057 1.00 80.94 312 GLY A N 1
ATOM 2330 C CA . GLY A 1 312 ? 13.358 -10.421 -23.825 1.00 80.94 312 GLY A CA 1
ATOM 2331 C C . GLY A 1 312 ? 13.067 -9.092 -23.127 1.00 80.94 312 GLY A C 1
ATOM 2332 O O . GLY A 1 312 ? 13.010 -9.029 -21.892 1.00 80.94 312 GLY A O 1
ATOM 2333 N N . ASP A 1 313 ? 12.926 -8.041 -23.933 1.00 82.75 313 ASP A N 1
ATOM 2334 C CA . ASP A 1 313 ? 12.732 -6.665 -23.478 1.00 82.75 313 ASP A CA 1
ATOM 2335 C C . ASP A 1 313 ? 11.313 -6.394 -22.973 1.00 82.75 313 ASP A C 1
ATOM 2337 O O . ASP A 1 313 ? 10.336 -7.049 -23.350 1.00 82.75 313 ASP A O 1
ATOM 2341 N N . ALA A 1 314 ? 11.193 -5.385 -22.112 1.00 85.88 314 ALA A N 1
ATOM 2342 C CA . ALA A 1 314 ? 9.913 -4.959 -21.582 1.00 85.88 314 ALA A CA 1
ATOM 2343 C C . ALA A 1 314 ? 8.940 -4.567 -22.696 1.00 85.88 314 ALA A C 1
ATOM 2345 O O . ALA A 1 314 ? 9.236 -3.765 -23.579 1.00 85.88 314 ALA A O 1
ATOM 2346 N N . THR A 1 315 ? 7.724 -5.085 -22.583 1.00 88.31 315 THR A N 1
ATOM 2347 C CA . THR A 1 315 ? 6.573 -4.663 -23.378 1.00 88.31 315 THR A CA 1
ATOM 2348 C C . THR A 1 315 ? 5.570 -3.956 -22.473 1.00 88.31 315 THR A C 1
ATOM 2350 O O . THR A 1 315 ? 5.649 -4.041 -21.246 1.00 88.31 315 THR A O 1
ATOM 2353 N N . ALA A 1 316 ? 4.566 -3.298 -23.052 1.00 84.25 316 ALA A N 1
ATOM 2354 C CA . ALA A 1 316 ? 3.480 -2.695 -22.279 1.00 84.25 316 ALA A CA 1
ATOM 2355 C C . ALA A 1 316 ? 2.758 -3.723 -21.377 1.00 84.25 316 ALA A C 1
ATOM 2357 O O . ALA A 1 316 ? 2.269 -3.387 -20.298 1.00 84.25 316 ALA A O 1
ATOM 2358 N N . ALA A 1 317 ? 2.742 -5.000 -21.776 1.00 88.81 317 ALA A N 1
ATOM 2359 C CA . ALA A 1 317 ? 2.158 -6.088 -20.998 1.00 88.81 317 ALA A CA 1
ATOM 2360 C C . ALA A 1 317 ? 2.956 -6.450 -19.729 1.00 88.81 317 ALA A C 1
ATOM 2362 O O . ALA A 1 317 ? 2.446 -7.225 -18.920 1.00 88.81 317 ALA A O 1
ATOM 2363 N N . ALA A 1 318 ? 4.155 -5.885 -19.531 1.00 91.38 318 ALA A N 1
ATOM 2364 C CA . ALA A 1 318 ? 4.964 -6.110 -18.334 1.00 91.38 318 ALA A CA 1
ATOM 2365 C C . ALA A 1 318 ? 4.284 -5.601 -17.057 1.00 91.38 318 ALA A C 1
ATOM 2367 O O . ALA A 1 318 ? 4.454 -6.193 -15.993 1.00 91.38 318 ALA A O 1
ATOM 2368 N N . TRP A 1 319 ? 3.489 -4.530 -17.142 1.00 93.69 319 TRP A N 1
ATOM 2369 C CA . TRP A 1 319 ? 2.672 -4.090 -16.012 1.00 93.69 319 TRP A CA 1
ATOM 2370 C C . TRP A 1 319 ? 1.549 -5.102 -15.746 1.00 93.69 319 TRP A C 1
ATOM 2372 O O . TRP A 1 319 ? 1.036 -5.688 -16.685 1.00 93.69 319 TRP A O 1
ATOM 2382 N N . ALA A 1 320 ? 1.072 -5.314 -14.520 1.00 93.12 320 ALA A N 1
ATOM 2383 C CA . ALA A 1 320 ? -0.041 -6.238 -14.232 1.00 93.12 320 ALA A CA 1
ATOM 2384 C C . ALA A 1 320 ? -1.412 -5.553 -14.320 1.00 93.12 320 ALA A C 1
ATOM 2386 O O . ALA A 1 320 ? -1.567 -4.432 -13.839 1.00 93.12 320 ALA A O 1
ATOM 2387 N N . ASP A 1 321 ? -2.388 -6.176 -15.001 1.00 93.44 321 ASP A N 1
ATOM 2388 C CA . ASP A 1 321 ? -3.705 -5.542 -15.180 1.00 93.44 321 ASP A CA 1
ATOM 2389 C C . ASP A 1 321 ? -4.487 -5.812 -13.917 1.00 93.44 321 ASP A C 1
ATOM 2391 O O . ASP A 1 321 ? -4.808 -6.967 -13.625 1.00 93.44 321 ASP A O 1
ATOM 2395 N N . THR A 1 322 ? -4.716 -4.751 -13.154 1.00 93.00 322 THR A N 1
ATOM 2396 C CA . THR A 1 322 ? -5.398 -4.825 -11.872 1.00 93.00 322 THR A CA 1
ATOM 2397 C C . THR A 1 322 ? -6.793 -4.219 -11.902 1.00 93.00 322 THR A C 1
ATOM 2399 O O . THR A 1 322 ? -7.430 -4.139 -10.854 1.00 93.00 322 THR A O 1
ATOM 2402 N N . SER A 1 323 ? -7.299 -3.825 -13.077 1.00 92.25 323 SER A N 1
ATOM 2403 C CA . SER A 1 323 ? -8.569 -3.103 -13.231 1.00 92.25 323 SER A CA 1
ATOM 2404 C C . SER A 1 323 ? -9.760 -3.838 -12.605 1.00 92.25 323 SER A C 1
ATOM 2406 O O . SER A 1 323 ? -10.536 -3.223 -11.866 1.00 92.25 323 SER A O 1
ATOM 2408 N N . GLU A 1 324 ? -9.837 -5.153 -12.809 1.00 91.50 324 GLU A N 1
ATOM 2409 C CA . GLU A 1 324 ? -10.874 -6.021 -12.243 1.00 91.50 324 GLU A CA 1
ATOM 2410 C C . GLU A 1 324 ? -10.525 -6.501 -10.826 1.00 91.50 324 GLU A C 1
ATOM 2412 O O . GLU A 1 324 ? -11.321 -6.368 -9.891 1.00 91.50 324 GLU A O 1
ATOM 2417 N N . ASN A 1 325 ? -9.306 -7.003 -10.606 1.00 91.75 325 ASN A N 1
ATOM 2418 C CA . ASN A 1 325 ? -8.865 -7.549 -9.319 1.00 91.75 325 ASN A CA 1
ATOM 2419 C C . ASN A 1 325 ? -7.332 -7.503 -9.152 1.00 91.75 325 ASN A C 1
ATOM 2421 O O . ASN A 1 325 ? -6.606 -7.148 -10.070 1.00 91.75 325 ASN A O 1
ATOM 2425 N N . TYR A 1 326 ? -6.832 -7.875 -7.970 1.00 94.69 326 TYR A N 1
ATOM 2426 C CA . TYR A 1 326 ? -5.395 -7.908 -7.659 1.00 94.69 326 TYR A CA 1
ATOM 2427 C C . TYR A 1 326 ? -4.783 -9.315 -7.716 1.00 94.69 326 TYR A C 1
ATOM 2429 O O . TYR A 1 326 ? -3.773 -9.565 -7.063 1.00 94.69 326 TYR A O 1
ATOM 2437 N N . ASP A 1 327 ? -5.356 -10.260 -8.465 1.00 93.19 327 ASP A N 1
ATOM 2438 C CA . ASP A 1 327 ? -4.878 -11.654 -8.470 1.00 93.19 327 ASP A CA 1
ATOM 2439 C C . ASP A 1 327 ? -3.427 -11.783 -8.951 1.00 93.19 327 ASP A C 1
ATOM 2441 O O . ASP A 1 327 ? -2.682 -12.630 -8.463 1.00 93.19 327 ASP A O 1
ATOM 2445 N N . LYS A 1 328 ? -3.004 -10.883 -9.844 1.00 91.94 328 LYS A N 1
ATOM 2446 C CA . LYS A 1 328 ? -1.625 -10.787 -10.344 1.00 91.94 328 LYS A CA 1
ATOM 2447 C C . LYS A 1 328 ? -0.671 -10.053 -9.394 1.00 91.94 328 LYS A C 1
ATOM 2449 O O . LYS A 1 328 ? 0.529 -10.044 -9.635 1.00 91.94 328 LYS A O 1
ATOM 2454 N N . VAL A 1 329 ? -1.184 -9.438 -8.325 1.00 96.31 329 VAL A N 1
ATOM 2455 C CA . VAL A 1 329 ? -0.399 -8.681 -7.337 1.00 96.31 329 VAL A CA 1
ATOM 2456 C C . VAL A 1 329 ? -0.788 -9.130 -5.919 1.00 96.31 329 VAL A C 1
ATOM 2458 O O . VAL A 1 329 ? -1.511 -8.418 -5.210 1.00 96.31 329 VAL A O 1
ATOM 2461 N N . PRO A 1 330 ? -0.335 -10.319 -5.471 1.00 96.75 330 PRO A N 1
ATOM 2462 C CA . PRO A 1 330 ? -0.774 -10.918 -4.209 1.00 96.75 330 PRO A CA 1
ATOM 2463 C C . PRO A 1 330 ? -0.628 -10.023 -2.962 1.00 96.75 330 PRO A C 1
ATOM 2465 O O . PRO A 1 330 ? -1.571 -9.987 -2.165 1.00 96.75 330 PRO A O 1
ATOM 2468 N N . PRO A 1 331 ? 0.463 -9.246 -2.778 1.00 97.56 331 PRO A N 1
ATOM 2469 C CA . PRO A 1 331 ? 0.577 -8.322 -1.647 1.00 97.56 331 PRO A CA 1
ATOM 2470 C C . PRO A 1 331 ? -0.520 -7.250 -1.646 1.00 97.56 331 PRO A C 1
ATOM 2472 O O . PRO A 1 331 ? -1.095 -6.953 -0.601 1.00 97.56 331 PRO A O 1
ATOM 2475 N N . MET A 1 332 ? -0.871 -6.719 -2.822 1.00 97.12 332 MET A N 1
ATOM 2476 C CA . MET A 1 332 ? -1.945 -5.733 -2.959 1.00 97.12 332 MET A CA 1
ATOM 2477 C C . MET A 1 332 ? -3.318 -6.357 -2.690 1.00 97.12 332 MET A C 1
ATOM 2479 O O . MET A 1 332 ? -4.149 -5.751 -2.013 1.00 97.12 332 MET A O 1
ATOM 2483 N N . LYS A 1 333 ? -3.547 -7.595 -3.150 1.00 97.38 333 LYS A N 1
ATOM 2484 C CA . LYS A 1 333 ? -4.770 -8.354 -2.844 1.00 97.38 333 LYS A CA 1
ATOM 2485 C C . LYS A 1 333 ? -4.957 -8.533 -1.338 1.00 97.38 333 LYS A C 1
ATOM 2487 O O . LYS A 1 333 ? -6.049 -8.288 -0.828 1.00 97.38 333 LYS A O 1
ATOM 2492 N N . ALA A 1 334 ? -3.899 -8.932 -0.632 1.00 97.69 334 ALA A N 1
ATOM 2493 C CA . ALA A 1 334 ? -3.927 -9.100 0.817 1.00 97.69 334 ALA A CA 1
ATOM 2494 C C . ALA A 1 334 ? -4.200 -7.771 1.540 1.00 97.69 334 ALA A C 1
ATOM 2496 O O . ALA A 1 334 ? -5.072 -7.723 2.407 1.00 97.69 334 ALA A O 1
ATOM 2497 N N . ALA A 1 335 ? -3.516 -6.691 1.147 1.00 97.94 335 ALA A N 1
ATOM 2498 C CA . ALA A 1 335 ? -3.694 -5.365 1.735 1.00 97.94 335 ALA A CA 1
ATOM 2499 C C . ALA A 1 335 ? -5.111 -4.802 1.516 1.00 97.94 335 ALA A C 1
ATOM 2501 O O . ALA A 1 335 ? -5.762 -4.382 2.474 1.00 97.94 335 ALA A O 1
ATOM 2502 N N . SER A 1 336 ? -5.617 -4.844 0.277 1.00 96.81 336 SER A N 1
ATOM 2503 C CA . SER A 1 336 ? -6.959 -4.350 -0.071 1.00 96.81 336 SER A CA 1
ATOM 2504 C C . SER A 1 336 ? -8.050 -5.132 0.673 1.00 96.81 336 SER A C 1
ATOM 2506 O O . SER A 1 336 ? -8.924 -4.530 1.302 1.00 96.81 336 SER A O 1
ATOM 2508 N N . LYS A 1 337 ? -7.937 -6.470 0.729 1.00 96.50 337 LYS A N 1
ATOM 2509 C CA . LYS A 1 337 ? -8.854 -7.321 1.504 1.00 96.50 337 LYS A CA 1
ATOM 2510 C C . LYS A 1 337 ? -8.818 -6.997 3.002 1.00 96.50 337 LYS A C 1
ATOM 2512 O O . LYS A 1 337 ? -9.867 -6.800 3.605 1.00 96.50 337 LYS A O 1
ATOM 2517 N N . ALA A 1 338 ? -7.630 -6.920 3.602 1.00 97.25 338 ALA A N 1
ATOM 2518 C CA . ALA A 1 338 ? -7.491 -6.647 5.031 1.00 97.25 338 ALA A CA 1
ATOM 2519 C C . ALA A 1 338 ? -8.055 -5.270 5.418 1.00 97.25 338 ALA A C 1
ATOM 2521 O O . ALA A 1 338 ? -8.708 -5.129 6.453 1.00 97.25 338 ALA A O 1
ATOM 2522 N N . LEU A 1 339 ? -7.854 -4.258 4.568 1.00 96.81 339 LEU A N 1
ATOM 2523 C CA . LEU A 1 339 ? -8.434 -2.934 4.770 1.00 96.81 339 LEU A CA 1
ATOM 2524 C C . LEU A 1 339 ? -9.966 -2.950 4.655 1.00 96.81 339 LEU A C 1
ATOM 2526 O O . LEU A 1 339 ? -10.630 -2.261 5.430 1.00 96.81 339 LEU A O 1
ATOM 2530 N N . ALA A 1 340 ? -10.532 -3.704 3.710 1.00 95.19 340 ALA A N 1
ATOM 2531 C CA . ALA A 1 340 ? -11.982 -3.860 3.592 1.00 95.19 340 ALA A CA 1
ATOM 2532 C C . ALA A 1 340 ? -12.575 -4.496 4.859 1.00 95.19 340 ALA A C 1
ATOM 2534 O O . ALA A 1 340 ? -13.485 -3.927 5.458 1.00 95.19 340 ALA A O 1
ATOM 2535 N N . GLU A 1 341 ? -11.979 -5.587 5.345 1.00 94.31 341 GLU A N 1
ATOM 2536 C CA . GLU A 1 341 ? -12.411 -6.249 6.581 1.00 94.31 341 GLU A CA 1
ATOM 2537 C C . GLU A 1 341 ? -12.309 -5.341 7.820 1.00 94.31 341 GLU A C 1
ATOM 2539 O O . GLU A 1 341 ? -13.166 -5.394 8.704 1.00 94.31 341 GLU A O 1
ATOM 2544 N N . LEU A 1 342 ? -11.268 -4.503 7.904 1.00 94.62 342 LEU A N 1
ATOM 2545 C CA . LEU A 1 342 ? -11.139 -3.503 8.967 1.00 94.62 342 LEU A CA 1
ATOM 2546 C C . LEU A 1 342 ? -12.263 -2.459 8.889 1.00 94.62 342 LEU A C 1
ATOM 2548 O O . LEU A 1 342 ? -12.835 -2.100 9.918 1.00 94.62 342 LEU A O 1
ATOM 2552 N N . LYS A 1 343 ? -12.589 -1.968 7.686 1.00 92.12 343 LYS A N 1
ATOM 2553 C CA . LYS A 1 343 ? -13.667 -0.985 7.470 1.00 92.12 343 LYS A CA 1
ATOM 2554 C C . LYS A 1 343 ? -15.037 -1.553 7.851 1.00 92.12 343 LYS A C 1
ATOM 2556 O O . LYS A 1 343 ? -15.816 -0.862 8.507 1.00 92.12 343 LYS A O 1
ATOM 2561 N N . GLU A 1 344 ? -15.314 -2.798 7.480 1.00 89.44 344 GLU A N 1
ATOM 2562 C CA . GLU A 1 344 ? -16.554 -3.495 7.844 1.00 89.44 344 GLU A CA 1
ATOM 2563 C C . GLU A 1 344 ? -16.690 -3.620 9.365 1.00 89.44 344 GLU A C 1
ATOM 2565 O O . GLU A 1 344 ? -17.689 -3.193 9.941 1.00 89.44 344 GLU A O 1
ATOM 2570 N N . MET A 1 345 ? -15.649 -4.098 10.051 1.00 82.56 345 MET A N 1
ATOM 2571 C CA . MET A 1 345 ? -15.700 -4.237 11.508 1.00 82.56 345 MET A CA 1
ATOM 2572 C C . MET A 1 345 ? -15.827 -2.886 12.227 1.00 82.56 345 MET A C 1
ATOM 2574 O O . MET A 1 345 ? -16.599 -2.749 13.175 1.00 82.56 345 MET A O 1
ATOM 2578 N N . ALA A 1 346 ? -15.111 -1.869 11.744 1.00 74.50 346 ALA A N 1
ATOM 2579 C CA . ALA A 1 346 ? -15.142 -0.527 12.316 1.00 74.50 346 ALA A CA 1
ATOM 2580 C C . ALA A 1 346 ? -16.492 0.193 12.134 1.00 74.50 346 ALA A C 1
ATOM 2582 O O . ALA A 1 346 ? -16.744 1.189 12.812 1.00 74.50 346 ALA A O 1
ATOM 2583 N N . THR A 1 347 ? -17.345 -0.264 11.214 1.00 72.81 347 THR A N 1
ATOM 2584 C CA . THR A 1 347 ? -18.705 0.273 11.040 1.00 72.81 347 THR A CA 1
ATOM 2585 C C . THR A 1 347 ? -19.738 -0.511 11.844 1.00 72.81 347 THR A C 1
ATOM 2587 O O . THR A 1 347 ? -20.631 0.108 12.419 1.00 72.81 347 THR A O 1
ATOM 2590 N N . ALA A 1 348 ? -19.584 -1.835 11.958 1.00 60.47 348 ALA A N 1
ATOM 2591 C CA . ALA A 1 348 ? -20.529 -2.706 12.655 1.00 60.47 348 ALA A CA 1
ATOM 2592 C C . ALA A 1 348 ? -20.696 -2.359 14.145 1.00 60.47 348 ALA A C 1
ATOM 2594 O O . ALA A 1 348 ? -21.807 -2.110 14.600 1.00 60.47 348 ALA A O 1
ATOM 2595 N N . GLY A 1 349 ? -19.613 -2.262 14.915 1.00 53.56 349 GLY A N 1
ATOM 2596 C CA . GLY A 1 349 ? -19.755 -2.012 16.358 1.00 53.56 349 GLY A CA 1
ATOM 2597 C C . GLY A 1 349 ? -19.958 -0.548 16.773 1.00 53.56 349 GLY A C 1
ATOM 2598 O O . GLY A 1 349 ? -20.108 -0.277 17.958 1.00 53.56 349 GLY A O 1
ATOM 2599 N N . ASN A 1 350 ? -20.037 0.387 15.817 1.00 46.06 350 ASN A N 1
ATOM 2600 C CA . ASN A 1 350 ? -20.491 1.763 16.074 1.00 46.06 350 ASN A CA 1
ATOM 2601 C C . ASN A 1 350 ? -22.015 1.921 15.857 1.00 46.06 350 ASN A C 1
ATOM 2603 O O . ASN A 1 350 ? -22.585 2.968 16.166 1.00 46.06 350 ASN A O 1
ATOM 2607 N N . ALA A 1 351 ? -22.680 0.906 15.288 1.00 42.03 351 ALA A N 1
ATOM 2608 C CA . ALA A 1 351 ? -24.131 0.886 15.115 1.00 42.03 351 ALA A CA 1
ATOM 2609 C C . ALA A 1 351 ? -24.848 0.472 16.412 1.00 42.03 351 ALA A C 1
ATOM 2611 O O . ALA A 1 351 ? -25.822 1.116 16.790 1.00 42.03 351 ALA A O 1
ATOM 2612 N N . ASP A 1 352 ? -24.310 -0.506 17.148 1.00 41.19 352 ASP A N 1
ATOM 2613 C CA . ASP A 1 352 ? -24.917 -1.014 18.391 1.00 41.19 352 ASP A CA 1
ATOM 2614 C C . ASP A 1 352 ? -24.902 -0.011 19.558 1.00 41.19 352 ASP A C 1
ATOM 2616 O O . ASP A 1 352 ? -25.646 -0.168 20.525 1.00 41.19 352 ASP A O 1
ATOM 2620 N N . THR A 1 353 ? -24.089 1.045 19.485 1.00 38.75 353 THR A N 1
ATOM 2621 C CA . THR A 1 353 ? -24.047 2.120 20.491 1.00 38.75 353 THR A CA 1
ATOM 2622 C C . THR A 1 353 ? -24.936 3.318 20.147 1.00 38.75 353 THR A C 1
ATOM 2624 O O . THR A 1 353 ? -25.176 4.147 21.022 1.00 38.75 353 THR A O 1
ATOM 2627 N N . LYS A 1 354 ? -25.445 3.428 18.909 1.00 32.25 354 LYS A N 1
ATOM 2628 C CA . LYS A 1 354 ? -26.282 4.560 18.459 1.00 32.25 354 LYS A CA 1
ATOM 2629 C C . LYS A 1 354 ? -27.790 4.320 18.563 1.00 32.25 354 LYS A C 1
ATOM 2631 O O . LYS A 1 354 ? -28.551 5.270 18.404 1.00 32.25 354 LYS A O 1
ATOM 2636 N N . THR A 1 355 ? -28.228 3.089 18.811 1.00 28.80 355 THR A N 1
ATOM 2637 C CA . THR A 1 355 ? -29.652 2.701 18.845 1.00 28.80 355 THR A CA 1
ATOM 2638 C C . THR A 1 355 ? -30.269 2.583 20.244 1.00 28.80 355 THR A C 1
ATOM 2640 O O . THR A 1 355 ? -31.319 1.958 20.374 1.00 28.80 355 THR A O 1
ATOM 2643 N N . CYS A 1 356 ? -29.675 3.187 21.276 1.00 30.33 356 CYS A N 1
ATOM 2644 C CA . CYS A 1 356 ? -30.232 3.181 22.635 1.00 30.33 356 CYS A CA 1
ATOM 2645 C C . CYS A 1 356 ? -30.657 4.574 23.096 1.00 30.33 356 CYS A C 1
ATOM 2647 O O . CYS A 1 356 ? -29.793 5.480 23.076 1.00 30.33 356 CYS A O 1
#